Protein AF-A0A971RA52-F1 (afdb_monomer)

Secondary structure (DSSP, 8-state):
--GGGGSSTT--------------------TTS--HHHHHHHHHHHHHHHHHHHHHHHHHHHS--HHHHHHHHHHHHHHHHHHHHHHHTTPPP---SSTT--SSHHHHHHHHHHHHH--SHHHHHHHHHHHHHHHHHHHHHHTTS---HHHHHHHHHHHHHHHHHHHHHHHHHHTTT-----SSS-HHHHHHHHT-

Nearest PDB structures (foldseek):
  3q4n-assembly1_B  TM=9.411E-01  e=3.104E-11  Methanocaldococcus jannaschii DSM 2661
  5ffc-assembly1_A  TM=7.588E-01  e=6.383E-02  Synechocystis sp. PCC 6803
  7u8r-assembly1_o  TM=2.485E-01  e=7.896E+00  Sus scrofa

Foldseek 3Di:
DDPPPPLQPVLPPQPPPPPPDDPDDDDPDDLLDDDPLLLVLLLVQLVLLLLLLLLLVLVCVVPVDVLSVVLNVVSVVLNVLSVVVCVSNVNDRPADPDRLDGPPVSSSVSSVVQSVQPPDPLSSLLSQLQSLLSLLLSLVVSCVVDPNPSSVVSSVVVNVSSLVSNLVSQVVQVVVVHHHDDNRDDPVRSVVSNVD

Mean predicted aligned error: 6.8 Å

Sequence (196 aa):
MNTSDNFVLKMGIIVVLIINSFIGCAQNVNLTTLTTSEKEGILLMREEEKLAHDVYSFFAQKYNIPIFRNITNSEVEHQKLVIQLMDQYGIKDSSYEEESKFHNKELQELYDQLTVQGNTLIDALKIGAYIEELDIHDLKQLMKETDNEVILGTYDPLLWGSQNHLRAFVRNLTNRGVEYQPVFLSAEEFYSILNK

pLDDT: mean 87.83, std 18.9, range [33.0, 98.81]

Solvent-accessible surface area (backbone atoms only — not comparable to full-atom values): 11567 Å² total; per-residue (Å²): 135,78,86,73,79,64,71,67,80,76,61,80,71,75,87,65,80,80,67,80,82,72,90,69,78,93,66,91,69,56,96,83,60,79,54,71,66,57,51,50,46,52,56,46,53,40,53,49,32,45,49,53,24,40,54,24,51,53,44,29,73,76,43,91,50,68,65,34,56,58,49,28,59,50,27,55,52,46,32,49,52,43,50,53,54,28,56,77,68,69,50,82,86,75,72,53,90,52,78,90,50,56,78,54,61,69,59,34,54,47,52,58,49,50,66,66,60,39,75,44,73,67,42,41,38,51,49,49,30,50,52,25,34,47,51,42,48,51,52,57,52,54,57,72,76,52,88,52,64,71,59,48,67,52,47,51,61,44,48,54,47,30,49,51,50,27,43,52,27,47,50,56,34,47,78,68,78,38,86,83,78,79,84,72,47,52,71,68,57,49,53,55,56,65,74,110

Radius of gyration: 17.11 Å; Cα contacts (8 Å, |Δi|>4): 172; chains: 1; bounding box: 51×34×52 Å

Structure (mmCIF, N/CA/C/O backbone):
data_AF-A0A971RA52-F1
#
_entry.id   AF-A0A971RA52-F1
#
loop_
_atom_site.group_PDB
_atom_site.id
_atom_site.type_symbol
_atom_site.label_atom_id
_atom_site.label_alt_id
_atom_site.label_comp_id
_atom_site.label_asym_id
_atom_site.label_entity_id
_atom_site.label_seq_id
_atom_site.pdbx_PDB_ins_code
_atom_site.Cartn_x
_atom_site.Cartn_y
_atom_site.Cartn_z
_atom_site.occupancy
_atom_site.B_iso_or_equiv
_atom_site.auth_seq_id
_atom_site.auth_comp_id
_atom_site.auth_asym_id
_atom_site.auth_atom_id
_atom_site.pdbx_PDB_model_num
ATOM 1 N N . MET A 1 1 ? 32.085 -2.387 -9.699 1.00 33.25 1 MET A N 1
ATOM 2 C CA . MET A 1 1 ? 31.559 -1.496 -8.644 1.00 33.25 1 MET A CA 1
ATOM 3 C C . MET A 1 1 ? 30.082 -1.328 -8.924 1.00 33.25 1 MET A C 1
ATOM 5 O O . MET A 1 1 ? 29.738 -0.750 -9.945 1.00 33.25 1 MET A O 1
ATOM 9 N N . ASN A 1 2 ? 29.254 -2.002 -8.130 1.00 33.00 2 ASN A N 1
ATOM 10 C CA . ASN A 1 2 ? 27.832 -2.196 -8.388 1.00 33.00 2 ASN A CA 1
ATOM 11 C C . ASN A 1 2 ? 27.077 -0.954 -7.898 1.00 33.00 2 ASN A C 1
ATOM 13 O O . ASN A 1 2 ? 27.134 -0.622 -6.721 1.00 33.00 2 ASN A O 1
ATOM 17 N N . THR A 1 3 ? 26.414 -0.229 -8.792 1.00 37.72 3 THR A N 1
ATOM 18 C CA . THR A 1 3 ? 25.650 0.992 -8.473 1.00 37.72 3 THR A CA 1
ATOM 19 C C . THR A 1 3 ? 24.274 0.694 -7.859 1.00 37.72 3 THR A C 1
ATOM 21 O O . THR A 1 3 ? 23.447 1.592 -7.734 1.00 37.72 3 THR A O 1
ATOM 24 N N . SER A 1 4 ? 24.019 -0.558 -7.467 1.00 44.84 4 SER A N 1
ATOM 25 C CA . SER A 1 4 ? 22.754 -1.045 -6.906 1.00 44.84 4 SER A CA 1
ATOM 26 C C . SER A 1 4 ? 22.534 -0.709 -5.429 1.00 44.84 4 SER A C 1
ATOM 28 O O . SER A 1 4 ? 21.404 -0.820 -4.960 1.00 44.84 4 SER A O 1
ATOM 30 N N . ASP A 1 5 ? 23.574 -0.283 -4.708 1.00 45.84 5 ASP A N 1
ATOM 31 C CA . ASP A 1 5 ? 23.558 -0.205 -3.236 1.00 45.84 5 ASP A CA 1
ATOM 32 C C . ASP A 1 5 ? 22.854 1.045 -2.666 1.00 45.84 5 ASP A C 1
ATOM 34 O O . ASP A 1 5 ? 22.775 1.212 -1.456 1.00 45.84 5 ASP A O 1
ATOM 38 N N . ASN A 1 6 ? 22.303 1.927 -3.509 1.00 46.81 6 ASN A N 1
ATOM 39 C CA . ASN A 1 6 ? 21.746 3.221 -3.079 1.00 46.81 6 ASN A CA 1
ATOM 40 C C . ASN A 1 6 ? 20.226 3.371 -3.216 1.00 46.81 6 ASN A C 1
ATOM 42 O O . ASN A 1 6 ? 19.711 4.456 -2.952 1.00 46.81 6 ASN A O 1
ATOM 46 N N . PHE A 1 7 ? 19.505 2.329 -3.634 1.00 49.66 7 PHE A N 1
ATOM 47 C CA . PHE A 1 7 ? 18.052 2.431 -3.793 1.00 49.66 7 PHE A CA 1
ATOM 48 C C . PHE A 1 7 ? 17.328 2.468 -2.433 1.00 49.66 7 PHE A C 1
ATOM 50 O O . PHE A 1 7 ? 16.480 3.318 -2.208 1.00 49.66 7 PHE A O 1
ATOM 57 N N . VAL A 1 8 ? 17.724 1.605 -1.492 1.00 46.47 8 VAL A N 1
ATOM 58 C CA . VAL A 1 8 ? 17.009 1.402 -0.216 1.00 46.47 8 VAL A CA 1
ATOM 59 C C . VAL A 1 8 ? 17.470 2.363 0.892 1.00 46.47 8 VAL A C 1
ATOM 61 O O . VAL A 1 8 ? 16.660 2.863 1.666 1.00 46.47 8 VAL A O 1
ATOM 64 N N . LEU A 1 9 ? 18.765 2.698 0.947 1.00 42.22 9 LEU A N 1
ATOM 65 C CA . LEU A 1 9 ? 19.384 3.459 2.051 1.00 42.22 9 LEU A CA 1
ATOM 66 C C . LEU A 1 9 ? 18.951 4.934 2.166 1.00 42.22 9 LEU A C 1
ATOM 68 O O . LEU A 1 9 ? 19.285 5.587 3.152 1.00 42.22 9 LEU A O 1
ATOM 72 N N . LYS A 1 10 ? 18.217 5.473 1.185 1.00 43.88 10 LYS A N 1
ATOM 73 C CA . LYS A 1 10 ? 17.658 6.836 1.232 1.00 43.88 10 LYS A CA 1
ATOM 74 C C . LYS A 1 10 ? 16.154 6.884 1.522 1.00 43.88 10 LYS A C 1
ATOM 76 O O . LYS A 1 10 ? 15.634 7.980 1.679 1.00 43.88 10 LYS A O 1
ATOM 81 N N . MET A 1 11 ? 15.483 5.733 1.618 1.00 52.56 11 MET A N 1
ATOM 82 C CA . MET A 1 11 ? 14.028 5.618 1.819 1.00 52.56 11 MET A CA 1
ATOM 83 C C . MET A 1 11 ? 13.613 5.632 3.299 1.00 52.56 11 MET A C 1
ATOM 85 O O . MET A 1 11 ? 12.511 5.220 3.635 1.00 52.56 11 MET A O 1
ATOM 89 N N . GLY A 1 12 ? 14.508 6.042 4.203 1.00 40.72 12 GLY A N 1
ATOM 90 C CA . GLY A 1 12 ? 14.292 6.004 5.649 1.00 40.72 12 GLY A CA 1
ATOM 91 C C . GLY A 1 12 ? 13.340 7.087 6.156 1.00 40.72 12 GLY A C 1
ATOM 92 O O . GLY A 1 12 ? 13.738 7.878 7.004 1.00 40.72 12 GLY A O 1
ATOM 93 N N . ILE A 1 13 ? 12.108 7.122 5.654 1.00 47.44 13 ILE A N 1
ATOM 94 C CA . ILE A 1 13 ? 10.965 7.537 6.463 1.00 47.44 13 ILE A CA 1
ATOM 95 C C . ILE A 1 13 ? 10.376 6.224 6.953 1.00 47.44 13 ILE A C 1
ATOM 97 O O . ILE A 1 13 ? 9.663 5.537 6.232 1.00 47.44 13 ILE A O 1
ATOM 101 N N . ILE A 1 14 ? 10.772 5.820 8.157 1.00 47.72 14 ILE A N 1
ATOM 102 C CA . ILE A 1 14 ? 9.957 4.850 8.870 1.00 47.72 14 ILE A CA 1
ATOM 103 C C . ILE A 1 14 ? 8.727 5.656 9.271 1.00 47.72 14 ILE A C 1
ATOM 105 O O . ILE A 1 14 ? 8.877 6.603 10.048 1.00 47.72 14 ILE A O 1
ATOM 109 N N . VAL A 1 15 ? 7.551 5.312 8.747 1.00 50.50 15 VAL A N 1
ATOM 110 C CA . VAL A 1 15 ? 6.273 5.771 9.305 1.00 50.50 15 VAL A CA 1
ATOM 111 C C . VAL A 1 15 ? 6.104 5.029 10.635 1.00 50.50 15 VAL A C 1
ATOM 113 O O . VAL A 1 15 ? 5.253 4.173 10.823 1.00 50.50 15 VAL A O 1
ATOM 116 N N . VAL A 1 16 ? 7.014 5.279 11.585 1.00 44.75 16 VAL A N 1
ATOM 117 C CA . VAL A 1 16 ? 6.763 4.904 12.968 1.00 44.75 16 VAL A CA 1
ATOM 118 C C . VAL A 1 16 ? 5.714 5.897 13.400 1.00 44.75 16 VAL A C 1
ATOM 120 O O . VAL A 1 16 ? 6.026 7.065 13.634 1.00 44.75 16 VAL A O 1
ATOM 123 N N . LEU A 1 17 ? 4.486 5.420 13.559 1.00 43.78 17 LEU A N 1
ATOM 124 C CA . LEU A 1 17 ? 3.587 5.981 14.546 1.00 43.78 17 LEU A CA 1
ATOM 125 C C . LEU A 1 17 ? 4.374 6.050 15.867 1.00 43.78 17 LEU A C 1
ATOM 127 O O . LEU A 1 17 ? 4.442 5.083 16.623 1.00 43.78 17 LEU A O 1
ATOM 131 N N . ILE A 1 18 ? 5.052 7.173 16.146 1.00 43.38 18 ILE A N 1
ATOM 132 C CA . ILE A 1 18 ? 5.579 7.460 17.480 1.00 43.38 18 ILE A CA 1
ATOM 133 C C . ILE A 1 18 ? 4.346 7.800 18.311 1.00 43.38 18 ILE A C 1
ATOM 135 O O . ILE A 1 18 ? 4.056 8.959 18.611 1.00 43.38 18 ILE A O 1
ATOM 139 N N . ILE A 1 19 ? 3.576 6.768 18.646 1.00 49.25 19 ILE A N 1
ATOM 140 C CA . ILE A 1 19 ? 2.504 6.869 19.616 1.00 49.25 19 ILE A CA 1
ATOM 141 C C . ILE A 1 19 ? 3.217 6.904 20.957 1.00 49.25 19 ILE A C 1
ATOM 143 O O . ILE A 1 19 ? 3.820 5.923 21.396 1.00 49.25 19 ILE A O 1
ATOM 147 N N . ASN A 1 20 ? 3.213 8.069 21.603 1.00 38.53 20 ASN A N 1
ATOM 148 C CA . ASN A 1 20 ? 3.634 8.169 22.992 1.00 38.53 20 ASN A CA 1
ATOM 149 C C . ASN A 1 20 ? 2.788 7.183 23.799 1.00 38.53 20 ASN A C 1
ATOM 151 O O . ASN A 1 20 ? 1.600 7.415 24.023 1.00 38.53 20 ASN A O 1
ATOM 155 N N . SER A 1 21 ? 3.409 6.088 24.230 1.00 37.91 21 SER A N 1
ATOM 156 C CA . SER A 1 21 ? 2.794 5.055 25.046 1.00 37.91 21 SER A CA 1
ATOM 157 C C . SER A 1 21 ? 2.400 5.642 26.401 1.00 37.91 21 SER A C 1
ATOM 159 O O . SER A 1 21 ? 3.163 5.606 27.368 1.00 37.91 21 SER A O 1
ATOM 161 N N . PHE A 1 22 ? 1.197 6.207 26.479 1.00 44.09 22 PHE A N 1
ATOM 162 C CA . PHE A 1 22 ? 0.518 6.408 27.745 1.00 44.09 22 PHE A CA 1
ATOM 163 C C . PHE A 1 22 ? 0.006 5.046 28.195 1.00 44.09 22 PHE A C 1
ATOM 165 O O . PHE A 1 22 ? -0.969 4.520 27.666 1.00 44.09 22 PHE A O 1
ATOM 172 N N . ILE A 1 23 ? 0.688 4.473 29.187 1.00 52.50 23 ILE A N 1
ATOM 173 C CA . ILE A 1 23 ? 0.190 3.335 29.959 1.00 52.50 23 ILE A CA 1
ATOM 174 C C . ILE A 1 23 ? -1.074 3.818 30.684 1.00 52.50 23 ILE A C 1
ATOM 176 O O . ILE A 1 23 ? -1.010 4.395 31.769 1.00 52.50 23 ILE A O 1
ATOM 180 N N . GLY A 1 24 ? -2.224 3.647 30.037 1.00 42.19 24 GLY A N 1
ATOM 181 C CA . GLY A 1 24 ? -3.548 3.882 30.592 1.00 42.19 24 GLY A CA 1
ATOM 182 C C . GLY A 1 24 ? -4.194 2.541 30.900 1.00 42.19 24 GLY A C 1
ATOM 183 O O . GLY A 1 24 ? -4.418 1.742 29.999 1.00 42.19 24 GLY A O 1
ATOM 184 N N . CYS A 1 25 ? -4.437 2.284 32.184 1.00 49.81 25 CYS A N 1
ATOM 185 C CA . CYS A 1 25 ? -5.006 1.051 32.720 1.00 49.81 25 CYS A CA 1
ATOM 186 C C . CYS A 1 25 ? -6.202 0.531 31.909 1.00 49.81 25 CYS A C 1
ATOM 188 O O . CYS A 1 25 ? -7.084 1.310 31.554 1.00 49.81 25 CYS A O 1
ATOM 190 N N . ALA A 1 26 ? -6.252 -0.793 31.723 1.00 51.59 26 ALA A N 1
ATOM 191 C CA . ALA A 1 26 ? -7.380 -1.526 31.162 1.00 51.59 26 ALA A CA 1
ATOM 192 C C . ALA A 1 26 ? -8.717 -1.001 31.715 1.00 51.59 26 ALA A C 1
ATOM 194 O O . ALA A 1 26 ? -9.044 -1.194 32.889 1.00 51.59 26 ALA A O 1
ATOM 195 N N . GLN A 1 27 ? -9.476 -0.316 30.864 1.00 46.34 27 GLN A N 1
ATOM 196 C CA . GLN A 1 27 ? -10.877 -0.009 31.106 1.00 46.34 27 GLN A CA 1
ATOM 197 C C . GLN A 1 27 ? -11.707 -0.966 30.262 1.00 46.34 27 GLN A C 1
ATOM 199 O O . GLN A 1 27 ? -11.351 -1.245 29.124 1.00 46.34 27 GLN A O 1
ATOM 204 N N . ASN A 1 28 ? -12.798 -1.481 30.830 1.00 45.91 28 ASN A N 1
ATOM 205 C CA . ASN A 1 28 ? -13.795 -2.252 30.093 1.00 45.91 28 ASN A CA 1
ATOM 206 C C . ASN A 1 28 ? -14.295 -1.411 28.911 1.00 45.91 28 ASN A C 1
ATOM 208 O O . ASN A 1 28 ? -15.100 -0.496 29.096 1.00 45.91 28 ASN A O 1
ATOM 212 N N . VAL A 1 29 ? -13.774 -1.697 27.718 1.00 48.22 29 VAL A N 1
ATOM 213 C CA . VAL A 1 29 ? -14.116 -0.985 26.492 1.00 48.22 29 VAL A CA 1
ATOM 214 C C . VAL A 1 29 ? -15.498 -1.460 26.068 1.00 48.22 29 VAL A C 1
ATOM 216 O O . VAL A 1 29 ? -15.724 -2.636 25.790 1.00 48.22 29 VAL A O 1
ATOM 219 N N . ASN A 1 30 ? -16.455 -0.538 26.051 1.00 47.06 30 ASN A N 1
ATOM 220 C CA . ASN A 1 30 ? -17.660 -0.728 25.259 1.00 47.06 30 ASN A CA 1
ATOM 221 C C . ASN A 1 30 ? -17.194 -0.904 23.808 1.00 47.06 30 ASN A C 1
ATOM 223 O O . ASN A 1 30 ? -16.579 0.021 23.284 1.00 47.06 30 ASN A O 1
ATOM 227 N N . LEU A 1 31 ? -17.510 -2.032 23.156 1.00 54.22 31 LEU A N 1
ATOM 228 C CA . LEU A 1 31 ? -17.164 -2.347 21.750 1.00 54.22 31 LEU A CA 1
ATOM 229 C C . LEU A 1 31 ? -17.563 -1.252 20.729 1.00 54.22 31 LEU A C 1
ATOM 231 O O . LEU A 1 31 ? -17.246 -1.339 19.546 1.00 54.22 31 LEU A O 1
ATOM 235 N N . THR A 1 32 ? -18.286 -0.226 21.175 1.00 61.44 32 THR A N 1
ATOM 236 C CA . THR A 1 32 ? -18.750 0.921 20.398 1.00 61.44 32 THR A CA 1
ATOM 237 C C . THR A 1 32 ? -17.805 2.127 20.404 1.00 61.44 32 THR A C 1
ATOM 239 O O . THR A 1 32 ? -18.062 3.060 19.650 1.00 61.44 32 THR A O 1
ATOM 242 N N . THR A 1 33 ? -16.765 2.174 21.246 1.00 83.81 33 THR A N 1
ATOM 243 C CA . THR A 1 33 ? -15.893 3.358 21.357 1.00 83.81 33 THR A CA 1
ATOM 244 C C . THR A 1 33 ? -14.439 2.992 21.097 1.00 83.81 33 THR A C 1
ATOM 246 O O . THR A 1 33 ? -13.849 2.248 21.873 1.00 83.81 33 THR A O 1
ATOM 249 N N . LEU A 1 34 ? -13.867 3.559 20.033 1.00 91.62 34 LEU A N 1
ATOM 250 C CA . LEU A 1 34 ? -12.460 3.378 19.679 1.00 91.62 34 LEU A CA 1
ATOM 251 C C . LEU A 1 34 ? -11.521 4.035 20.691 1.00 91.62 34 LEU A C 1
ATOM 253 O O . LEU A 1 34 ? -11.799 5.129 21.198 1.00 91.62 34 LEU A O 1
ATOM 257 N N . THR A 1 35 ? -10.372 3.407 20.918 1.00 92.69 35 THR A N 1
ATOM 258 C CA . THR A 1 35 ? -9.224 4.072 21.535 1.00 92.69 35 THR A CA 1
ATOM 259 C C . THR A 1 35 ? -8.638 5.118 20.578 1.00 92.69 35 THR A C 1
ATOM 261 O O . THR A 1 35 ? -8.923 5.144 19.376 1.00 92.69 35 THR A O 1
ATOM 264 N N . THR A 1 36 ? -7.795 6.011 21.103 1.00 91.50 36 THR A N 1
ATOM 265 C CA . THR A 1 36 ? -7.073 6.977 20.263 1.00 91.50 36 THR A CA 1
ATOM 266 C C . THR A 1 36 ? -6.170 6.271 19.249 1.00 91.50 36 THR A C 1
ATOM 268 O O . THR A 1 36 ? -6.200 6.645 18.081 1.00 91.50 36 THR A O 1
ATOM 271 N N . SER A 1 37 ? -5.438 5.230 19.667 1.00 90.06 37 SER A N 1
ATOM 272 C CA . SER A 1 37 ? -4.529 4.486 18.784 1.00 90.06 37 SER A CA 1
ATOM 273 C C . SER A 1 37 ? -5.279 3.742 17.681 1.00 90.06 37 SER A C 1
ATOM 275 O O . SER A 1 37 ? -4.867 3.792 16.529 1.00 90.06 37 SER A O 1
ATOM 277 N N . GLU A 1 38 ? -6.428 3.133 17.987 1.00 95.44 38 GLU A N 1
ATOM 278 C CA . GLU A 1 38 ? -7.271 2.489 16.973 1.00 95.44 38 GLU A CA 1
ATOM 279 C C . GLU A 1 38 ? -7.748 3.493 15.923 1.00 95.44 38 GLU A C 1
ATOM 281 O O . GLU A 1 38 ? -7.662 3.238 14.724 1.00 95.44 38 GLU A O 1
ATOM 286 N N . LYS A 1 39 ? -8.222 4.666 16.360 1.00 95.69 39 LYS A N 1
ATOM 287 C CA . LYS A 1 39 ? -8.676 5.712 15.441 1.00 95.69 39 LYS A CA 1
ATOM 288 C C . LYS A 1 39 ? -7.538 6.250 14.569 1.00 95.69 39 LYS A C 1
ATOM 290 O O . LYS A 1 39 ? -7.754 6.488 13.384 1.00 95.69 39 LYS A O 1
ATOM 295 N N . GLU A 1 40 ? -6.362 6.475 15.150 1.00 93.44 40 GLU A N 1
ATOM 296 C CA . GLU A 1 40 ? -5.173 6.929 14.420 1.00 93.44 40 GLU A CA 1
ATOM 297 C C . GLU A 1 40 ? -4.704 5.880 13.408 1.00 93.44 40 GLU A C 1
ATOM 299 O O . GLU A 1 40 ? -4.450 6.233 12.259 1.00 93.44 40 GLU A O 1
ATOM 304 N N . GLY A 1 41 ? -4.697 4.599 13.786 1.00 95.31 41 GLY A N 1
ATOM 305 C CA . GLY A 1 41 ? -4.380 3.491 12.886 1.00 95.31 41 GLY A CA 1
ATOM 306 C C . GLY A 1 41 ? -5.340 3.387 11.702 1.00 95.31 41 GLY A C 1
ATOM 307 O O . GLY A 1 41 ? -4.896 3.261 10.567 1.00 95.31 41 GLY A O 1
ATOM 308 N N . ILE A 1 42 ? -6.651 3.523 11.931 1.00 97.88 42 ILE A N 1
ATOM 309 C CA . ILE A 1 42 ? -7.647 3.500 10.844 1.00 97.88 42 ILE A CA 1
ATOM 310 C C . ILE A 1 42 ? -7.418 4.659 9.862 1.00 97.88 42 ILE A C 1
ATOM 312 O O . ILE A 1 42 ? -7.491 4.474 8.648 1.00 97.88 42 ILE A O 1
ATOM 316 N N . LEU A 1 43 ? -7.137 5.861 10.377 1.00 96.62 43 LEU A N 1
ATOM 317 C CA . LEU A 1 43 ? -6.844 7.030 9.544 1.00 96.62 43 LEU A CA 1
ATOM 318 C C . LEU A 1 43 ? -5.535 6.868 8.762 1.00 96.62 43 LEU A C 1
ATOM 320 O O . LEU A 1 43 ? -5.474 7.298 7.611 1.00 96.62 43 LEU A O 1
ATOM 324 N N . LEU A 1 44 ? -4.519 6.244 9.367 1.00 95.88 44 LEU A N 1
ATOM 325 C CA . LEU A 1 44 ? -3.273 5.910 8.684 1.00 95.88 44 LEU A CA 1
ATOM 326 C C . LEU A 1 44 ? -3.540 4.948 7.525 1.00 95.88 44 LEU A C 1
ATOM 328 O O . LEU A 1 44 ? -3.249 5.309 6.388 1.00 95.88 44 LEU A O 1
ATOM 332 N N . MET A 1 45 ? -4.185 3.804 7.785 1.00 97.69 45 MET A N 1
ATOM 333 C CA . MET A 1 45 ? -4.465 2.814 6.739 1.00 97.69 45 MET A CA 1
ATOM 334 C C . MET A 1 45 ? -5.287 3.408 5.597 1.00 97.69 45 MET A C 1
ATOM 336 O O . MET A 1 45 ? -5.055 3.105 4.432 1.00 97.69 45 MET A O 1
ATOM 340 N N . ARG A 1 46 ? -6.218 4.325 5.893 1.00 98.25 46 ARG A N 1
ATOM 341 C CA . ARG A 1 46 ? -6.982 5.013 4.847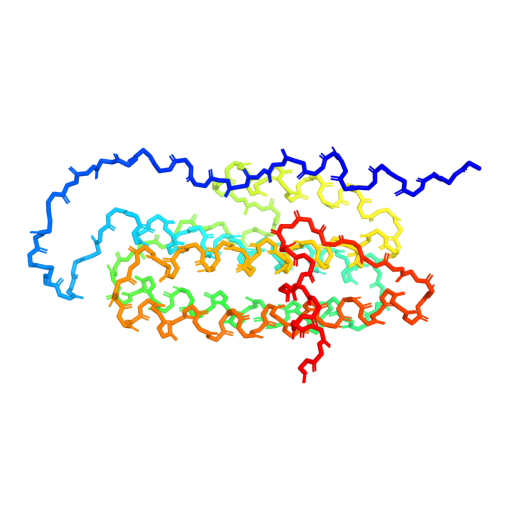 1.00 98.25 46 ARG A CA 1
ATOM 342 C C . ARG A 1 46 ? -6.070 5.753 3.866 1.00 98.25 46 ARG A C 1
ATOM 344 O O . ARG A 1 46 ? -6.317 5.685 2.660 1.00 98.25 46 ARG A O 1
ATOM 351 N N . GLU A 1 47 ? -5.081 6.496 4.357 1.00 97.56 47 GLU A N 1
ATOM 352 C CA . GLU A 1 47 ? -4.172 7.264 3.500 1.00 97.56 47 GLU A CA 1
ATOM 353 C C . GLU A 1 47 ? -3.017 6.426 2.935 1.00 97.56 47 GLU A C 1
ATOM 355 O O . GLU A 1 47 ? -2.524 6.751 1.856 1.00 97.56 47 GLU A O 1
ATOM 360 N N . GLU A 1 48 ? -2.622 5.338 3.594 1.00 97.50 48 GLU A N 1
ATOM 361 C CA . GLU A 1 48 ? -1.587 4.416 3.113 1.00 97.50 48 GLU A CA 1
ATOM 362 C C . GLU A 1 48 ? -2.061 3.596 1.903 1.00 97.50 48 GLU A C 1
ATOM 364 O O . GLU A 1 48 ? -1.396 3.567 0.868 1.00 97.50 48 GLU A O 1
ATOM 369 N N . GLU A 1 49 ? -3.293 3.086 1.938 1.00 98.38 49 GLU A N 1
ATOM 370 C CA . GLU A 1 49 ? -3.915 2.415 0.786 1.00 98.38 49 GLU A CA 1
ATOM 371 C C . GLU A 1 49 ? -4.118 3.385 -0.396 1.00 98.38 49 GLU A C 1
ATOM 373 O O . GLU A 1 49 ? -4.011 3.030 -1.575 1.00 98.38 49 GLU A O 1
ATOM 378 N N . LYS A 1 50 ? -4.365 4.669 -0.098 1.00 98.44 50 LYS A N 1
ATOM 379 C CA . LYS A 1 50 ? -4.378 5.726 -1.120 1.00 98.44 50 LYS A CA 1
ATOM 380 C C . LYS A 1 50 ? -2.979 5.987 -1.680 1.00 98.44 50 LYS A C 1
ATOM 382 O O . LYS A 1 50 ? -2.844 6.219 -2.880 1.00 98.44 50 LYS A O 1
ATOM 387 N N . LEU A 1 51 ? -1.938 5.960 -0.847 1.00 98.31 51 LEU A N 1
ATOM 388 C CA . LEU A 1 51 ? -0.554 6.117 -1.289 1.00 98.31 51 LEU A CA 1
ATOM 389 C C . LEU A 1 51 ? -0.188 5.012 -2.282 1.00 98.31 51 LEU A C 1
ATOM 391 O O . LEU A 1 51 ? 0.313 5.323 -3.366 1.00 98.31 51 LEU A O 1
ATOM 395 N N . ALA A 1 52 ? -0.485 3.754 -1.945 1.00 98.19 52 ALA A N 1
ATOM 396 C CA . ALA A 1 52 ? -0.286 2.614 -2.833 1.00 98.19 52 ALA A CA 1
ATOM 397 C C . ALA A 1 52 ? -1.017 2.827 -4.169 1.00 98.19 52 ALA A C 1
ATOM 399 O O . ALA A 1 52 ? -0.390 2.841 -5.235 1.00 98.19 52 ALA A O 1
ATOM 400 N N . HIS A 1 53 ? -2.320 3.126 -4.112 1.00 98.56 53 HIS A N 1
ATOM 401 C CA . HIS A 1 53 ? -3.136 3.429 -5.287 1.00 98.56 53 HIS A CA 1
ATOM 402 C C . HIS A 1 53 ? -2.523 4.518 -6.183 1.00 98.56 53 HIS A C 1
ATOM 404 O O . HIS A 1 53 ? -2.377 4.318 -7.395 1.00 98.56 53 HIS A O 1
ATOM 410 N N . ASP A 1 54 ? -2.167 5.667 -5.609 1.00 98.56 54 ASP A N 1
ATOM 411 C CA . ASP A 1 54 ? -1.712 6.836 -6.359 1.00 98.56 54 ASP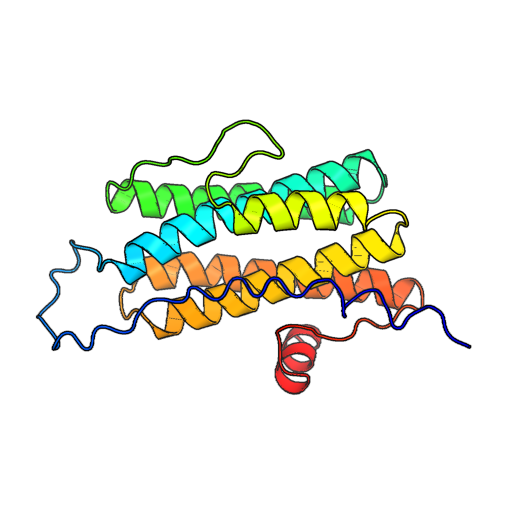 A CA 1
ATOM 412 C C . ASP A 1 54 ? -0.322 6.599 -6.967 1.00 98.56 54 ASP A C 1
ATOM 414 O O . ASP A 1 54 ? -0.084 6.937 -8.131 1.00 98.56 54 ASP A O 1
ATOM 418 N N . VAL A 1 55 ? 0.594 5.955 -6.232 1.00 98.31 55 VAL A N 1
ATOM 419 C CA . VAL A 1 55 ? 1.922 5.595 -6.755 1.00 98.31 55 VAL A CA 1
ATOM 420 C C . VAL A 1 55 ? 1.799 4.588 -7.902 1.00 98.31 55 VAL A C 1
ATOM 422 O O . VAL A 1 55 ? 2.468 4.725 -8.933 1.00 98.31 55 VAL A O 1
ATOM 425 N N . TYR A 1 56 ? 0.925 3.588 -7.778 1.00 98.19 56 TYR A N 1
ATOM 426 C CA . TYR A 1 56 ? 0.712 2.606 -8.842 1.00 98.19 56 TYR A CA 1
ATOM 427 C C . TYR A 1 56 ? 0.017 3.217 -10.051 1.00 98.19 56 TYR A C 1
ATOM 429 O O . TYR A 1 56 ? 0.401 2.910 -11.180 1.00 98.19 56 TYR A O 1
ATOM 437 N N . SER A 1 57 ? -0.916 4.144 -9.847 1.00 97.75 57 SER A N 1
ATOM 438 C CA . SER A 1 57 ? -1.543 4.913 -10.926 1.00 97.75 57 SER A CA 1
ATOM 439 C C . SER A 1 57 ? -0.512 5.743 -11.689 1.00 97.75 57 SER A C 1
ATOM 441 O O . SER A 1 57 ? -0.454 5.684 -12.923 1.00 97.75 57 SER A O 1
ATOM 443 N N . PHE A 1 58 ? 0.383 6.429 -10.973 1.00 97.44 58 PHE A N 1
ATOM 444 C CA . PHE A 1 58 ? 1.497 7.164 -11.566 1.00 97.44 58 PHE A CA 1
ATOM 445 C C . PHE A 1 58 ? 2.401 6.247 -12.410 1.00 97.44 58 PHE A C 1
ATOM 447 O O . PHE A 1 58 ? 2.715 6.548 -13.569 1.00 97.44 58 PHE A O 1
ATOM 454 N N . PHE A 1 59 ? 2.784 5.081 -11.881 1.00 98.06 59 PHE A N 1
ATOM 455 C CA . PHE A 1 59 ? 3.618 4.136 -12.625 1.00 98.06 59 PHE A CA 1
ATOM 456 C C . PHE A 1 59 ? 2.888 3.392 -13.736 1.00 98.06 59 PHE A C 1
ATOM 458 O O . PHE A 1 59 ? 3.535 3.047 -14.719 1.00 98.06 59 PHE A O 1
ATOM 465 N N . ALA A 1 60 ? 1.576 3.194 -13.658 1.00 96.88 60 ALA A N 1
ATOM 466 C CA . ALA A 1 60 ? 0.788 2.633 -14.750 1.00 96.88 60 ALA A CA 1
ATOM 467 C C . ALA A 1 60 ? 0.761 3.569 -15.969 1.00 96.88 60 ALA A C 1
ATOM 469 O O . ALA A 1 60 ? 0.822 3.098 -17.108 1.00 96.88 60 ALA A O 1
ATOM 470 N N . GLN A 1 61 ? 0.713 4.886 -15.737 1.00 95.75 61 GLN A N 1
ATOM 471 C CA . GLN A 1 61 ? 0.811 5.893 -16.797 1.00 95.75 61 GLN A CA 1
ATOM 472 C C . GLN A 1 61 ? 2.222 5.936 -17.404 1.00 95.75 61 GLN A C 1
ATOM 474 O O . GLN A 1 61 ? 2.376 6.029 -18.623 1.00 95.75 61 GLN A O 1
ATOM 479 N N . LYS A 1 62 ? 3.261 5.835 -16.564 1.00 96.69 62 LYS A N 1
ATOM 480 C CA . LYS A 1 62 ? 4.671 5.909 -16.988 1.00 96.69 62 LYS A CA 1
ATOM 481 C C . LYS A 1 62 ? 5.176 4.623 -17.648 1.00 96.69 62 LYS A C 1
ATOM 483 O O . LYS A 1 62 ? 5.924 4.667 -18.624 1.00 96.69 62 LYS A O 1
ATOM 488 N N . TYR A 1 63 ? 4.775 3.475 -17.114 1.00 94.56 63 TYR A N 1
ATOM 489 C CA . TYR A 1 63 ? 5.203 2.144 -17.517 1.00 94.56 63 TYR A CA 1
ATOM 490 C C . TYR A 1 63 ? 3.972 1.311 -17.870 1.00 94.56 63 TYR A C 1
ATOM 492 O O . TYR A 1 63 ? 3.255 0.820 -17.003 1.00 94.56 63 TYR A O 1
ATOM 500 N N . ASN A 1 64 ? 3.743 1.107 -19.168 1.00 89.50 64 ASN A N 1
ATOM 501 C CA . ASN A 1 64 ? 2.606 0.339 -19.677 1.00 89.50 64 ASN A CA 1
ATOM 502 C C . ASN A 1 64 ? 2.786 -1.180 -19.463 1.00 89.50 64 ASN A C 1
ATOM 504 O O . ASN A 1 64 ? 2.926 -1.945 -20.420 1.00 89.50 64 ASN A O 1
ATOM 508 N N . ILE A 1 65 ? 2.815 -1.623 -18.202 1.00 93.00 65 ILE A N 1
ATOM 509 C CA . ILE A 1 65 ? 2.851 -3.035 -17.811 1.00 93.00 65 ILE A CA 1
ATOM 510 C C . ILE A 1 65 ? 1.646 -3.389 -16.923 1.00 93.00 65 ILE A C 1
ATOM 512 O O . ILE A 1 65 ? 1.219 -2.565 -16.117 1.00 93.00 65 ILE A O 1
ATOM 516 N N . PRO A 1 66 ? 1.082 -4.608 -17.034 1.00 94.19 66 PRO A N 1
ATOM 517 C CA . PRO A 1 66 ? -0.196 -4.923 -16.389 1.00 94.19 66 PRO A CA 1
ATOM 518 C C . PRO A 1 66 ? -0.205 -4.868 -14.858 1.00 94.19 66 PRO A C 1
ATOM 520 O O . PRO A 1 66 ? -1.257 -4.603 -14.292 1.00 94.19 66 PRO A O 1
ATOM 523 N N . ILE A 1 67 ? 0.930 -5.122 -14.193 1.00 96.88 67 ILE A N 1
ATOM 524 C CA . ILE A 1 67 ? 0.984 -5.234 -12.725 1.00 96.88 67 ILE A CA 1
ATOM 525 C C . ILE A 1 67 ? 0.478 -3.973 -12.022 1.00 96.88 67 ILE A C 1
ATOM 527 O O . ILE A 1 67 ? -0.396 -4.099 -11.175 1.00 96.88 67 ILE A O 1
ATOM 531 N N . PHE A 1 68 ? 0.941 -2.784 -12.423 1.00 97.62 68 PHE A N 1
ATOM 532 C CA . PHE A 1 68 ? 0.532 -1.536 -11.778 1.00 97.62 68 PHE A CA 1
ATOM 533 C C . PHE A 1 68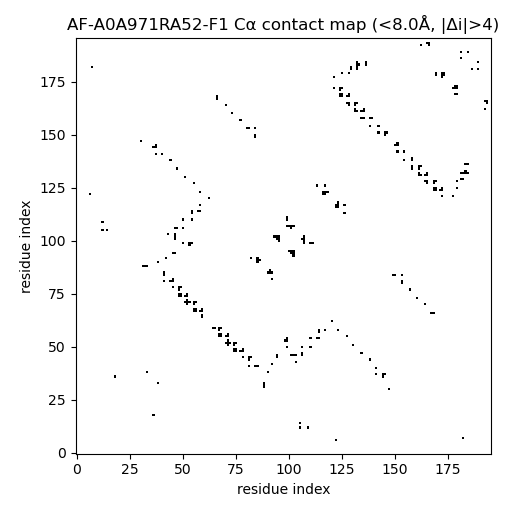 ? -0.979 -1.326 -11.899 1.00 97.62 68 PHE A C 1
ATOM 535 O O . PHE A 1 68 ? -1.645 -1.170 -10.890 1.00 97.62 68 PHE A O 1
ATOM 542 N N . ARG A 1 69 ? -1.554 -1.470 -13.102 1.00 93.94 69 ARG A N 1
ATOM 543 C CA . ARG A 1 69 ? -3.011 -1.331 -13.294 1.00 93.94 69 ARG A CA 1
ATOM 544 C C . ARG A 1 69 ? -3.829 -2.359 -12.515 1.00 93.94 69 ARG A C 1
ATOM 546 O O . ARG A 1 69 ? -4.921 -2.048 -12.058 1.00 93.94 69 ARG A O 1
ATOM 553 N N . ASN A 1 70 ? -3.352 -3.600 -12.447 1.00 93.19 70 ASN A N 1
ATOM 554 C CA . ASN A 1 70 ? -4.085 -4.666 -11.773 1.00 93.19 70 ASN A CA 1
ATOM 555 C C . ASN A 1 70 ? -4.118 -4.435 -10.260 1.00 93.19 70 ASN A C 1
ATOM 557 O O . ASN A 1 70 ? -5.169 -4.629 -9.660 1.00 93.19 70 ASN A O 1
ATOM 561 N N . ILE A 1 71 ? -2.991 -4.013 -9.681 1.00 95.56 71 ILE A N 1
ATOM 562 C CA . ILE A 1 71 ? -2.863 -3.773 -8.242 1.00 95.56 71 ILE A CA 1
ATOM 563 C C . ILE A 1 71 ? -3.575 -2.477 -7.840 1.00 95.56 71 ILE A C 1
ATOM 565 O O . ILE A 1 71 ? -4.336 -2.510 -6.885 1.00 95.56 71 ILE A O 1
ATOM 569 N N . THR A 1 72 ? -3.497 -1.399 -8.636 1.00 94.00 72 THR A N 1
ATOM 570 C CA . THR A 1 72 ? -4.292 -0.171 -8.413 1.00 94.00 72 THR A CA 1
ATOM 571 C C . THR A 1 72 ? -5.777 -0.468 -8.166 1.00 94.00 72 THR A C 1
ATOM 573 O O . THR A 1 72 ? -6.383 0.131 -7.286 1.00 94.00 72 THR A O 1
ATOM 576 N N . ASN A 1 73 ? -6.375 -1.412 -8.903 1.00 92.81 73 ASN A N 1
ATOM 577 C CA . ASN A 1 73 ? -7.777 -1.787 -8.689 1.00 92.81 73 ASN A CA 1
ATOM 578 C C . ASN A 1 73 ? -8.013 -2.499 -7.347 1.00 92.81 73 ASN A C 1
ATOM 580 O O . ASN A 1 73 ? -9.095 -2.359 -6.787 1.00 92.81 73 ASN A O 1
ATOM 584 N N . SER A 1 74 ? -7.037 -3.266 -6.854 1.00 96.12 74 SER A N 1
ATOM 585 C CA . SER A 1 74 ? -7.111 -3.885 -5.526 1.00 96.12 74 SER A CA 1
ATOM 586 C C . SER A 1 74 ? -7.052 -2.823 -4.431 1.00 96.12 74 SER A C 1
ATOM 588 O O . SER A 1 74 ? -7.871 -2.864 -3.518 1.00 96.12 74 SER A O 1
ATOM 590 N N . GLU A 1 75 ? -6.199 -1.806 -4.593 1.00 97.94 75 GLU A N 1
ATOM 591 C CA . GLU A 1 75 ? -6.086 -0.723 -3.605 1.00 97.94 75 GLU A CA 1
ATOM 592 C C . GLU A 1 75 ? -7.353 0.126 -3.504 1.00 97.94 75 GLU A C 1
ATOM 594 O O . GLU A 1 75 ? -7.671 0.663 -2.447 1.00 97.94 75 GLU A O 1
ATOM 599 N N . VAL A 1 76 ? -8.153 0.216 -4.570 1.00 97.56 76 VAL A N 1
ATOM 600 C CA . VAL A 1 76 ? -9.494 0.817 -4.476 1.00 97.56 76 VAL A CA 1
ATOM 601 C C . VAL A 1 76 ? -10.405 -0.002 -3.556 1.00 97.56 76 VAL A C 1
ATOM 603 O O . VAL A 1 76 ? -11.198 0.570 -2.807 1.00 97.56 76 VAL A O 1
ATOM 606 N N . GLU A 1 77 ? -10.325 -1.332 -3.601 1.00 98.00 77 GLU A N 1
ATOM 607 C CA . GLU A 1 77 ? -11.117 -2.194 -2.719 1.00 98.00 77 GLU A CA 1
ATOM 608 C C . GLU A 1 77 ? -10.614 -2.145 -1.273 1.00 98.00 77 GLU A C 1
ATOM 610 O O . GLU A 1 77 ? -11.438 -2.083 -0.360 1.00 98.00 77 GLU A O 1
ATOM 615 N N . HIS A 1 78 ? -9.301 -2.073 -1.046 1.00 98.31 78 HIS A N 1
ATOM 616 C CA . HIS A 1 78 ? -8.746 -1.866 0.293 1.00 98.31 78 HIS A CA 1
ATOM 617 C C . HIS A 1 78 ? -9.215 -0.539 0.904 1.00 98.31 78 HIS A C 1
ATOM 619 O O . HIS A 1 78 ? -9.757 -0.522 2.011 1.00 98.31 78 HIS A O 1
ATOM 625 N N . GLN A 1 79 ? -9.142 0.566 0.152 1.00 98.50 79 GLN A N 1
ATOM 626 C CA . GLN A 1 79 ? -9.664 1.859 0.604 1.00 98.50 79 GLN A CA 1
ATOM 627 C C . GLN A 1 79 ? -11.151 1.781 0.972 1.00 98.50 79 GLN A C 1
ATOM 629 O O . GLN A 1 79 ? -11.560 2.330 1.994 1.00 98.50 79 GLN A O 1
ATOM 634 N N . LYS A 1 80 ? -11.973 1.071 0.185 1.00 98.44 80 LYS A N 1
ATOM 635 C CA . LYS A 1 80 ? -13.399 0.880 0.502 1.00 98.44 80 LYS A CA 1
ATOM 636 C C . LYS A 1 80 ? -13.607 0.137 1.817 1.00 98.44 80 LYS A C 1
ATOM 638 O O . LYS A 1 80 ? -14.507 0.514 2.563 1.00 98.44 80 LYS A O 1
ATOM 643 N N . LEU A 1 81 ? -12.807 -0.890 2.101 1.00 98.44 81 LEU A N 1
ATOM 644 C CA . LEU A 1 81 ? -12.879 -1.623 3.367 1.00 98.44 81 LEU A CA 1
ATOM 645 C C . LEU A 1 81 ? -12.580 -0.700 4.555 1.00 98.44 81 LEU A C 1
ATOM 647 O O . LEU A 1 81 ? -13.341 -0.682 5.522 1.00 98.44 81 LEU A O 1
ATOM 651 N N . VAL A 1 82 ? -11.543 0.136 4.451 1.00 98.44 82 VAL A N 1
ATOM 652 C CA . VAL A 1 82 ? -11.208 1.096 5.513 1.00 98.44 82 VAL A CA 1
ATOM 653 C C . VAL A 1 82 ? -12.286 2.174 5.658 1.00 98.44 82 VAL A C 1
ATOM 655 O O . VAL A 1 82 ? -12.683 2.485 6.777 1.00 98.44 82 VAL A O 1
ATOM 658 N N . ILE A 1 83 ? -12.837 2.701 4.559 1.00 98.38 83 ILE A N 1
ATOM 659 C CA . ILE A 1 83 ? -13.939 3.681 4.604 1.00 98.38 83 ILE A CA 1
ATOM 660 C C . ILE A 1 83 ? -15.182 3.082 5.279 1.00 98.38 83 ILE A C 1
ATOM 662 O O . ILE A 1 83 ? -15.800 3.735 6.115 1.00 98.38 83 ILE A O 1
ATOM 666 N N . GLN A 1 84 ? -15.532 1.828 4.980 1.00 98.19 84 GLN A N 1
ATOM 667 C CA . GLN A 1 84 ? -16.654 1.146 5.638 1.00 98.19 84 GLN A CA 1
ATOM 668 C C . GLN A 1 84 ? -16.432 1.005 7.149 1.00 98.19 84 GLN A C 1
ATOM 670 O O . GLN A 1 84 ? -17.359 1.225 7.934 1.00 98.19 84 GLN A O 1
ATOM 675 N N . LEU A 1 85 ? -15.203 0.689 7.566 1.00 97.38 85 LEU A N 1
ATOM 676 C CA . LEU A 1 85 ? -14.819 0.665 8.976 1.00 97.38 85 LEU A CA 1
ATOM 677 C C . LEU A 1 85 ? -14.927 2.060 9.616 1.00 97.38 85 LEU A C 1
ATOM 679 O O . LEU A 1 85 ? -15.451 2.198 10.724 1.00 97.38 85 LEU A O 1
ATOM 683 N N . MET A 1 86 ? -14.483 3.105 8.916 1.00 97.62 86 MET A N 1
ATOM 684 C CA . MET A 1 86 ? -14.605 4.495 9.362 1.00 97.62 86 MET A CA 1
ATOM 685 C C . MET A 1 86 ? -16.068 4.899 9.559 1.00 97.62 86 MET A C 1
ATOM 687 O O . MET A 1 86 ? -16.408 5.439 10.614 1.00 97.62 86 MET A O 1
ATOM 691 N N . ASP A 1 87 ? -16.938 4.579 8.600 1.00 96.62 87 ASP A N 1
ATOM 692 C CA . ASP A 1 87 ? -18.376 4.846 8.668 1.00 96.62 87 ASP A CA 1
ATOM 693 C C . ASP A 1 87 ? -19.021 4.147 9.872 1.00 96.62 87 ASP A C 1
ATOM 695 O O . ASP A 1 87 ? -19.804 4.761 10.603 1.00 96.62 87 ASP A O 1
ATOM 699 N N . GLN A 1 88 ? -18.650 2.887 10.134 1.00 94.88 88 GLN A N 1
ATOM 700 C CA . GLN A 1 88 ? -19.160 2.112 11.269 1.00 94.88 88 GLN A CA 1
ATOM 701 C C . GLN A 1 88 ? -18.848 2.766 12.624 1.00 94.88 88 GLN A C 1
ATOM 703 O O . GLN A 1 88 ? -19.670 2.702 13.542 1.00 94.88 88 GLN A O 1
ATOM 708 N N . TYR A 1 89 ? -17.693 3.422 12.747 1.00 95.06 89 TYR A N 1
ATOM 709 C CA . TYR A 1 89 ? -17.278 4.126 13.963 1.00 95.06 89 TYR A CA 1
ATOM 710 C C . TYR A 1 89 ? -17.530 5.642 13.926 1.00 95.06 89 TYR A C 1
ATOM 712 O O . TYR A 1 89 ? -17.150 6.355 14.858 1.00 95.06 89 TYR A O 1
ATOM 720 N N . GLY A 1 90 ? -18.182 6.160 12.878 1.00 95.00 90 GLY A N 1
ATOM 721 C CA . GLY A 1 90 ? -18.462 7.590 12.722 1.00 95.00 90 GLY A CA 1
ATOM 722 C C . GLY A 1 90 ? -17.202 8.453 12.583 1.00 95.00 90 GLY A C 1
ATOM 723 O O . GLY A 1 90 ? -17.195 9.620 12.991 1.00 95.00 90 GLY A O 1
ATOM 724 N N . ILE A 1 91 ? -16.118 7.890 12.046 1.00 95.62 91 ILE A N 1
ATOM 725 C CA . ILE A 1 91 ? -14.896 8.622 11.717 1.00 95.62 91 ILE A CA 1
ATOM 726 C C . ILE A 1 91 ? -15.131 9.357 10.397 1.00 95.62 91 ILE A C 1
ATOM 728 O O . ILE A 1 91 ? -15.448 8.753 9.380 1.00 95.62 91 ILE A O 1
ATOM 732 N N . LYS A 1 92 ? -14.946 10.678 10.397 1.00 94.94 92 LYS A N 1
ATOM 733 C CA . LYS A 1 92 ? -14.987 11.463 9.163 1.00 94.94 92 LYS A CA 1
ATOM 734 C C . LYS A 1 92 ? -13.743 11.171 8.321 1.00 94.94 92 LYS A C 1
ATOM 736 O O . LYS A 1 92 ? -12.639 11.397 8.813 1.00 94.94 92 LYS A O 1
ATOM 741 N N . ASP A 1 93 ? -13.933 10.779 7.062 1.00 95.12 93 ASP A N 1
ATOM 742 C CA . ASP A 1 93 ? -12.839 10.745 6.090 1.00 95.12 93 ASP A CA 1
ATOM 743 C C . ASP A 1 93 ? -12.378 12.172 5.776 1.00 95.12 93 ASP A C 1
ATOM 745 O O . ASP A 1 93 ? -13.160 13.041 5.371 1.00 95.12 93 ASP A O 1
ATOM 749 N N . SER A 1 94 ? -11.108 12.435 6.071 1.00 90.50 94 SER A N 1
ATOM 750 C CA . SER A 1 94 ? -10.441 13.688 5.747 1.00 90.50 94 SER A CA 1
ATOM 751 C C . SER A 1 94 ? -9.487 13.549 4.573 1.00 90.50 94 SER A C 1
ATOM 753 O O . SER A 1 94 ? -8.899 14.555 4.216 1.00 90.50 94 SER A O 1
ATOM 755 N N . SER A 1 95 ? -9.306 12.368 3.977 1.00 92.12 95 SER A N 1
ATOM 756 C CA . SER A 1 95 ? -8.407 12.203 2.836 1.00 92.12 95 SER A CA 1
ATOM 757 C C . SER A 1 95 ? -8.824 13.096 1.660 1.00 92.12 95 SER A C 1
ATOM 759 O O . SER A 1 95 ? -9.995 13.445 1.493 1.00 92.12 95 SER A O 1
ATOM 761 N N . TYR A 1 96 ? -7.851 13.527 0.858 1.00 94.06 96 TYR A N 1
ATOM 762 C CA . TYR A 1 96 ? -8.138 14.316 -0.339 1.00 94.06 96 TYR A CA 1
ATOM 763 C C . TYR A 1 96 ? -8.627 13.404 -1.468 1.00 94.06 96 TYR A C 1
ATOM 765 O O . TYR A 1 96 ? -8.030 12.371 -1.725 1.00 94.06 96 TYR A O 1
ATOM 773 N N . GLU A 1 97 ? -9.646 13.819 -2.217 1.00 91.19 97 GLU A N 1
ATOM 774 C CA . GLU A 1 97 ? -10.052 13.105 -3.443 1.00 91.19 97 GLU A CA 1
ATOM 775 C C . GLU A 1 97 ? -9.019 13.252 -4.575 1.00 91.19 97 GLU A C 1
ATOM 777 O O . GLU A 1 97 ? -8.980 12.465 -5.516 1.00 91.19 97 GLU A O 1
ATOM 782 N N . GLU A 1 98 ? -8.184 14.290 -4.508 1.00 95.25 98 GLU A N 1
ATOM 783 C CA . GLU A 1 98 ? -7.138 14.545 -5.492 1.00 95.25 98 GLU A CA 1
ATOM 784 C C . GLU A 1 98 ? -6.011 13.502 -5.379 1.00 95.25 98 GLU A C 1
ATOM 786 O O . GLU A 1 98 ? -5.457 13.260 -4.298 1.00 95.25 98 GLU A O 1
ATOM 791 N N . GLU A 1 99 ? -5.621 12.920 -6.518 1.00 93.62 99 GLU A N 1
ATOM 792 C CA . GLU A 1 99 ? -4.403 12.109 -6.613 1.00 93.62 99 GLU A CA 1
ATOM 793 C C . GLU A 1 99 ? -3.194 12.926 -6.140 1.00 93.62 99 GLU A C 1
ATOM 795 O O . GLU A 1 99 ? -3.149 14.149 -6.310 1.00 93.62 99 GLU A O 1
ATOM 800 N N . SER A 1 100 ? -2.183 12.260 -5.579 1.00 96.50 100 SER A N 1
ATOM 801 C CA . SER A 1 100 ? -0.927 12.857 -5.086 1.00 96.50 100 SER A CA 1
ATOM 802 C C . SER A 1 100 ? -1.042 13.777 -3.864 1.00 96.50 100 SER A C 1
ATOM 804 O O . SER A 1 100 ? -0.047 14.395 -3.476 1.00 96.50 100 SER A O 1
ATOM 806 N N . LYS A 1 101 ? -2.229 13.896 -3.254 1.00 97.94 101 LYS A N 1
ATOM 807 C CA . LYS A 1 101 ? -2.467 14.718 -2.058 1.00 97.94 101 LYS A CA 1
ATOM 808 C C . LYS A 1 101 ? -2.775 13.874 -0.829 1.00 97.94 101 LYS A C 1
ATOM 810 O O . LYS A 1 101 ? -3.649 13.011 -0.882 1.00 97.94 101 LYS A O 1
ATOM 815 N N . PHE A 1 102 ? -2.097 14.183 0.277 1.00 95.69 102 PHE A N 1
ATOM 816 C CA . PHE A 1 102 ? -2.237 13.500 1.567 1.00 95.69 102 PHE A CA 1
ATOM 817 C C . PHE A 1 102 ? -2.300 14.516 2.714 1.00 95.69 102 PHE A C 1
ATOM 819 O O . PHE A 1 102 ? -1.637 15.557 2.673 1.00 95.69 102 PHE A O 1
ATOM 826 N N . HIS A 1 103 ? -3.116 14.242 3.734 1.00 94.75 103 HIS A N 1
ATOM 827 C CA . HIS A 1 103 ? -3.124 15.027 4.972 1.00 94.75 103 HIS A CA 1
ATOM 828 C C . HIS A 1 103 ? -1.953 14.655 5.877 1.00 94.75 103 HIS A C 1
ATOM 830 O O . HIS A 1 103 ? -1.348 15.537 6.498 1.00 94.75 103 HIS A O 1
ATOM 836 N N . ASN A 1 104 ? -1.615 13.368 5.939 1.00 92.56 104 ASN A N 1
ATOM 837 C CA . ASN A 1 104 ? -0.410 12.884 6.577 1.00 92.56 104 ASN A CA 1
ATOM 838 C C . ASN A 1 104 ? 0.811 13.372 5.783 1.00 92.56 104 ASN A C 1
ATOM 840 O O . ASN A 1 104 ? 1.023 13.023 4.620 1.00 92.56 104 ASN A O 1
ATOM 844 N N . LYS A 1 105 ? 1.622 14.208 6.434 1.00 92.38 105 LYS A N 1
ATOM 845 C CA . LYS A 1 105 ? 2.806 14.821 5.825 1.00 92.38 105 LYS A CA 1
ATOM 846 C C . LYS A 1 105 ? 3.888 13.797 5.497 1.00 92.38 105 LYS A C 1
ATOM 848 O O . LYS A 1 105 ? 4.572 13.973 4.498 1.00 92.38 105 LYS A O 1
ATOM 853 N N . GLU A 1 106 ? 4.018 12.745 6.298 1.00 89.12 106 GLU A N 1
ATOM 854 C CA . GLU A 1 106 ? 4.990 11.677 6.055 1.00 89.12 106 GLU A CA 1
ATOM 855 C C . GLU A 1 106 ? 4.609 10.896 4.796 1.00 89.12 106 GLU A C 1
ATOM 857 O O . GLU A 1 106 ? 5.464 10.665 3.944 1.00 89.12 106 GLU A O 1
ATOM 862 N N . LEU A 1 107 ? 3.316 10.603 4.605 1.00 93.75 107 LEU A N 1
ATOM 863 C CA . LEU A 1 107 ? 2.832 9.969 3.374 1.00 93.75 107 LEU A CA 1
ATOM 864 C C . LEU A 1 107 ? 2.941 10.897 2.157 1.00 93.75 107 LEU A C 1
ATOM 866 O O . LEU A 1 107 ? 3.290 10.437 1.071 1.00 93.75 107 LEU A O 1
ATOM 870 N N . GLN A 1 108 ? 2.719 12.207 2.326 1.00 96.12 108 GLN A N 1
ATOM 871 C CA . GLN A 1 108 ? 2.960 13.179 1.255 1.00 96.12 108 GLN A CA 1
ATOM 872 C C . GLN A 1 108 ? 4.434 13.186 0.823 1.00 96.12 108 GLN A C 1
ATOM 874 O O . GLN A 1 108 ? 4.730 13.113 -0.370 1.00 96.12 108 GLN A O 1
ATOM 879 N N . GLU A 1 109 ? 5.358 13.260 1.782 1.00 93.44 109 GLU A N 1
ATOM 880 C CA . GLU A 1 109 ? 6.796 13.221 1.510 1.00 93.44 109 GLU A CA 1
ATOM 881 C C . GLU A 1 109 ? 7.208 11.891 0.873 1.00 93.44 109 GLU A C 1
ATOM 883 O O . GLU A 1 109 ? 8.016 11.878 -0.059 1.00 93.44 109 GLU A O 1
ATOM 888 N N . LEU A 1 110 ? 6.628 10.779 1.330 1.00 93.56 110 LEU A N 1
ATOM 889 C CA . LEU A 1 110 ? 6.887 9.457 0.780 1.00 93.56 110 LEU A CA 1
ATOM 890 C C . LEU A 1 110 ? 6.409 9.351 -0.677 1.00 93.56 110 LEU A C 1
ATOM 892 O O . LEU A 1 110 ? 7.181 8.914 -1.533 1.00 93.56 110 LEU A O 1
ATOM 896 N N . TYR A 1 111 ? 5.200 9.822 -0.998 1.00 96.56 111 TYR A N 1
ATOM 897 C CA . TYR A 1 111 ? 4.700 9.891 -2.377 1.00 96.56 111 TYR A CA 1
ATOM 898 C C . TYR A 1 111 ? 5.654 10.673 -3.290 1.00 96.56 111 TYR A C 1
ATOM 900 O O . TYR A 1 111 ? 6.063 10.185 -4.354 1.00 96.56 111 TYR A O 1
ATOM 908 N N . ASP A 1 112 ? 6.036 11.882 -2.867 1.00 95.69 112 ASP A N 1
ATOM 909 C CA . ASP A 1 112 ? 6.906 12.769 -3.639 1.00 95.69 112 ASP A CA 1
ATOM 910 C C . ASP A 1 112 ? 8.270 12.105 -3.895 1.00 95.69 112 ASP A C 1
ATOM 912 O O . ASP A 1 112 ? 8.807 12.154 -5.005 1.00 95.69 112 ASP A O 1
ATOM 916 N N . GLN A 1 113 ? 8.823 11.422 -2.890 1.00 94.00 113 GLN A N 1
ATOM 917 C CA . GLN A 1 113 ? 10.091 10.705 -3.015 1.00 94.00 113 GLN A CA 1
ATOM 918 C C . GLN A 1 113 ? 9.993 9.501 -3.954 1.00 94.00 113 GLN A C 1
ATOM 920 O O . GLN A 1 113 ? 10.836 9.349 -4.842 1.00 94.00 113 GLN A O 1
ATOM 925 N N . LEU A 1 114 ? 8.984 8.648 -3.7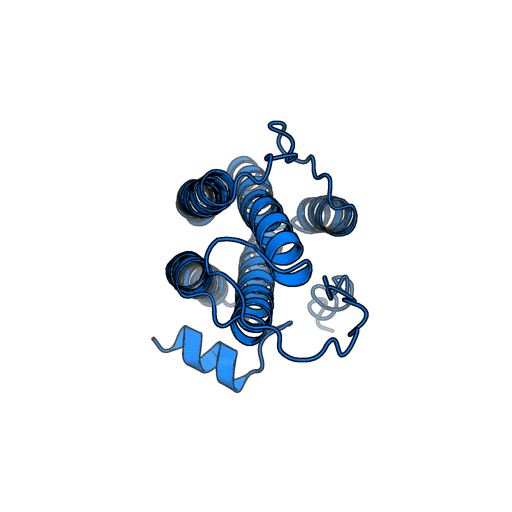79 1.00 94.88 114 LEU A N 1
ATOM 926 C CA . LEU A 1 114 ? 8.815 7.423 -4.558 1.00 94.88 114 LEU A CA 1
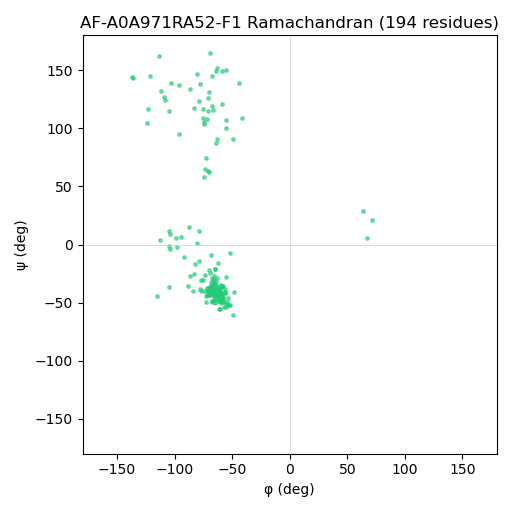ATOM 927 C C . LEU A 1 114 ? 8.607 7.735 -6.043 1.00 94.88 114 LEU A C 1
ATOM 929 O O . LEU A 1 114 ? 9.299 7.191 -6.909 1.00 94.88 114 LEU A O 1
ATOM 933 N N . THR A 1 115 ? 7.712 8.666 -6.363 1.00 95.44 115 THR A N 1
ATOM 934 C CA . THR A 1 115 ? 7.411 9.014 -7.762 1.00 95.44 115 THR A CA 1
ATOM 935 C C . THR A 1 115 ? 8.599 9.649 -8.488 1.00 95.44 115 THR A C 1
ATOM 937 O O . THR A 1 115 ? 8.816 9.378 -9.676 1.00 95.44 115 THR A O 1
ATOM 940 N N . VAL A 1 116 ? 9.434 10.413 -7.774 1.00 94.44 116 VAL A N 1
ATOM 941 C CA . VAL A 1 116 ? 10.707 10.936 -8.293 1.00 94.44 116 VAL A CA 1
ATOM 942 C C . VAL A 1 116 ? 11.751 9.832 -8.466 1.00 94.44 116 VAL A C 1
ATOM 944 O O . VAL A 1 116 ? 12.518 9.870 -9.428 1.00 94.44 116 VAL A O 1
ATOM 947 N N . GLN A 1 117 ? 11.815 8.849 -7.566 1.00 90.62 117 GLN A N 1
ATOM 948 C CA . GLN A 1 117 ? 12.824 7.783 -7.605 1.00 90.62 117 GLN A CA 1
ATOM 949 C C . GLN A 1 117 ? 12.533 6.698 -8.643 1.00 90.62 117 GLN A C 1
ATOM 951 O O . GLN A 1 117 ? 13.477 6.135 -9.201 1.00 90.62 117 GLN A O 1
ATOM 956 N N . GLY A 1 118 ? 11.261 6.428 -8.948 1.00 94.06 118 GLY A N 1
ATOM 957 C CA . GLY A 1 118 ? 10.832 5.462 -9.962 1.00 94.06 118 GLY A CA 1
ATOM 958 C C . GLY A 1 118 ? 11.130 5.924 -11.391 1.00 94.06 118 GLY A C 1
ATOM 959 O O . GLY A 1 118 ? 10.217 6.171 -12.180 1.00 94.06 118 GLY A O 1
ATOM 960 N N . ASN A 1 119 ? 12.412 6.104 -11.721 1.00 93.31 119 ASN A N 1
ATOM 961 C CA . ASN A 1 119 ? 12.905 6.601 -13.007 1.00 93.31 119 ASN A CA 1
ATOM 962 C C . ASN A 1 119 ? 13.092 5.497 -14.039 1.00 93.31 119 ASN A C 1
ATOM 964 O O . ASN A 1 119 ? 12.942 5.741 -15.240 1.00 93.31 119 ASN A O 1
ATOM 968 N N . THR A 1 120 ? 13.343 4.272 -13.588 1.00 96.81 120 THR A N 1
ATOM 969 C CA . THR A 1 120 ? 13.326 3.084 -14.437 1.00 96.81 120 THR A CA 1
ATOM 970 C C . THR A 1 120 ? 12.182 2.155 -14.055 1.00 96.81 120 THR A C 1
ATOM 972 O O . THR A 1 120 ? 11.644 2.210 -12.950 1.00 96.81 120 THR A O 1
ATOM 975 N N . LEU A 1 121 ? 11.833 1.245 -14.969 1.00 97.31 121 LEU A N 1
ATOM 976 C CA . LEU A 1 121 ? 10.842 0.216 -14.671 1.00 97.31 121 LEU A CA 1
ATOM 977 C C . LEU A 1 121 ? 11.274 -0.669 -13.488 1.00 97.31 121 LEU A C 1
ATOM 979 O O . LEU A 1 121 ? 10.430 -1.096 -12.708 1.00 97.31 121 LEU A O 1
ATOM 983 N N . ILE A 1 122 ? 12.574 -0.956 -13.354 1.00 97.81 122 ILE A N 1
ATOM 984 C CA . ILE A 1 122 ? 13.085 -1.748 -12.230 1.00 97.81 122 ILE A CA 1
ATOM 985 C C . ILE A 1 122 ? 12.909 -0.988 -10.917 1.00 97.81 122 ILE A C 1
ATOM 987 O O . ILE A 1 122 ? 12.458 -1.589 -9.948 1.00 97.81 122 ILE A O 1
ATOM 991 N N . ASP A 1 123 ? 13.197 0.314 -10.894 1.00 97.12 123 ASP A N 1
ATOM 992 C CA . ASP A 1 123 ? 12.989 1.141 -9.701 1.00 97.12 123 ASP A CA 1
ATOM 993 C C . ASP A 1 123 ? 11.510 1.165 -9.310 1.00 97.12 123 ASP A C 1
ATOM 995 O O . ASP A 1 123 ? 11.182 0.898 -8.163 1.00 97.12 123 ASP A O 1
ATOM 999 N N . ALA A 1 124 ? 10.603 1.366 -10.269 1.00 98.12 124 ALA A N 1
ATOM 1000 C CA . ALA A 1 124 ? 9.163 1.355 -10.010 1.00 98.12 124 ALA A CA 1
ATOM 1001 C C . ALA A 1 124 ? 8.656 0.005 -9.466 1.00 98.12 124 ALA A C 1
ATOM 1003 O O . ALA A 1 124 ? 7.810 -0.032 -8.579 1.00 98.12 124 ALA A O 1
ATOM 1004 N N . LEU A 1 125 ? 9.184 -1.120 -9.962 1.00 98.44 125 LEU A N 1
ATOM 1005 C CA . LEU A 1 125 ? 8.842 -2.448 -9.436 1.00 98.44 125 LEU A CA 1
ATOM 1006 C C . LEU A 1 125 ? 9.387 -2.672 -8.017 1.00 98.44 125 LEU A C 1
ATOM 1008 O O . LEU A 1 125 ? 8.723 -3.320 -7.211 1.00 98.44 125 LEU A O 1
ATOM 1012 N N . LYS A 1 126 ? 10.577 -2.141 -7.703 1.00 98.12 126 LYS A N 1
ATOM 1013 C CA . LYS A 1 126 ? 11.128 -2.170 -6.341 1.00 98.12 126 LYS A CA 1
ATOM 1014 C C . LYS A 1 126 ? 10.335 -1.277 -5.390 1.00 98.12 126 LYS A C 1
ATOM 1016 O O . LYS A 1 126 ? 10.131 -1.678 -4.253 1.00 98.12 126 LYS A O 1
ATOM 1021 N N . ILE A 1 127 ? 9.874 -0.115 -5.855 1.00 97.81 127 ILE A N 1
ATOM 1022 C CA . ILE A 1 127 ? 8.947 0.746 -5.109 1.00 97.81 127 ILE A CA 1
ATOM 1023 C C . ILE A 1 127 ? 7.658 -0.009 -4.806 1.00 97.81 127 ILE A C 1
ATOM 1025 O O . ILE A 1 127 ? 7.205 0.027 -3.672 1.00 97.81 127 ILE A O 1
ATOM 1029 N N . GLY A 1 128 ? 7.113 -0.726 -5.793 1.00 98.19 128 GLY A N 1
ATOM 1030 C CA . GLY A 1 128 ? 5.975 -1.615 -5.587 1.00 98.19 128 GLY A CA 1
ATOM 1031 C C . GLY A 1 128 ? 6.189 -2.535 -4.393 1.00 98.19 128 GLY A C 1
ATOM 1032 O O . GLY A 1 128 ? 5.486 -2.414 -3.405 1.00 98.19 128 GLY A O 1
ATOM 1033 N N . ALA A 1 129 ? 7.235 -3.364 -4.433 1.00 98.38 129 ALA A N 1
ATOM 1034 C CA . ALA A 1 129 ? 7.563 -4.259 -3.321 1.00 98.38 129 ALA A CA 1
ATOM 1035 C C . ALA A 1 129 ? 7.831 -3.530 -1.986 1.00 98.38 129 ALA A C 1
ATOM 1037 O O . ALA A 1 129 ? 7.466 -4.048 -0.942 1.00 98.38 129 ALA A O 1
ATOM 1038 N N . TYR A 1 130 ? 8.440 -2.340 -2.011 1.00 97.44 130 TYR A N 1
ATOM 1039 C CA . TYR A 1 130 ? 8.685 -1.536 -0.808 1.00 97.44 130 TYR A CA 1
ATOM 1040 C C . TYR A 1 130 ? 7.388 -1.076 -0.134 1.00 97.44 130 TYR A C 1
ATOM 1042 O O . TYR A 1 130 ? 7.278 -1.201 1.080 1.00 97.44 130 TYR A O 1
ATOM 1050 N N . ILE A 1 131 ? 6.422 -0.571 -0.907 1.00 98.00 131 ILE A N 1
ATOM 1051 C CA . ILE A 1 131 ? 5.127 -0.131 -0.370 1.00 98.00 131 ILE A CA 1
ATOM 1052 C C . ILE A 1 131 ? 4.394 -1.318 0.253 1.00 98.00 131 ILE A C 1
ATOM 1054 O O . ILE A 1 131 ? 3.920 -1.210 1.372 1.00 98.00 131 ILE A O 1
ATOM 1058 N N . GLU A 1 132 ? 4.386 -2.472 -0.416 1.00 98.50 132 GLU A N 1
ATOM 1059 C CA . GLU A 1 132 ? 3.718 -3.660 0.128 1.00 98.50 132 GLU A CA 1
ATOM 1060 C C . GLU A 1 132 ? 4.393 -4.186 1.402 1.00 98.50 132 GLU A C 1
ATOM 1062 O O . GLU A 1 132 ? 3.737 -4.764 2.260 1.00 98.50 132 GLU A O 1
ATOM 1067 N N . GLU A 1 133 ? 5.710 -4.013 1.559 1.00 97.50 133 GLU A N 1
ATOM 1068 C CA . GLU A 1 133 ? 6.369 -4.333 2.829 1.00 97.50 133 GLU A CA 1
ATOM 1069 C C . GLU A 1 133 ? 6.022 -3.363 3.950 1.00 97.50 133 GLU A C 1
ATOM 1071 O O . GLU A 1 133 ? 5.872 -3.818 5.085 1.00 97.50 133 GLU A O 1
ATOM 1076 N N . LEU A 1 134 ? 5.934 -2.066 3.641 1.00 96.00 134 LEU A N 1
ATOM 1077 C CA . LEU A 1 134 ? 5.511 -1.044 4.595 1.00 96.00 134 LEU A CA 1
ATOM 1078 C C . LEU A 1 134 ? 4.099 -1.361 5.096 1.00 96.00 134 LEU A C 1
ATOM 1080 O O . LEU A 1 134 ? 3.914 -1.540 6.295 1.00 96.00 134 LEU A O 1
ATOM 1084 N N . ASP A 1 135 ? 3.176 -1.611 4.170 1.00 97.38 135 ASP A N 1
ATOM 1085 C CA . ASP A 1 135 ? 1.779 -1.906 4.474 1.00 97.38 135 ASP A CA 1
ATOM 1086 C C . ASP A 1 135 ? 1.622 -3.187 5.315 1.00 97.38 135 ASP A C 1
ATOM 1088 O O . ASP A 1 135 ? 0.973 -3.201 6.363 1.00 97.38 135 ASP A O 1
ATOM 1092 N N . ILE A 1 136 ? 2.334 -4.265 4.955 1.00 98.38 136 ILE A N 1
ATOM 1093 C CA . ILE A 1 136 ? 2.375 -5.498 5.764 1.00 98.38 136 ILE A CA 1
ATOM 1094 C C . ILE A 1 136 ? 2.943 -5.233 7.162 1.00 98.38 136 ILE A C 1
ATOM 1096 O O . ILE A 1 136 ? 2.470 -5.827 8.139 1.00 98.38 136 ILE A O 1
ATOM 1100 N N . HIS A 1 137 ? 4.002 -4.430 7.261 1.00 96.56 137 HIS A N 1
ATOM 1101 C CA . HIS A 1 137 ? 4.631 -4.110 8.534 1.00 96.56 137 HIS A CA 1
ATOM 1102 C C . HIS A 1 137 ? 3.665 -3.325 9.428 1.00 96.56 137 HIS A C 1
ATOM 1104 O O . HIS A 1 137 ? 3.445 -3.734 10.573 1.00 96.56 137 HIS A O 1
ATOM 1110 N N . ASP A 1 138 ? 3.054 -2.267 8.903 1.00 95.56 138 ASP A N 1
ATOM 1111 C CA . ASP A 1 138 ? 2.212 -1.345 9.659 1.00 95.56 138 ASP A CA 1
ATOM 1112 C C . ASP A 1 138 ? 0.891 -2.007 10.063 1.00 95.56 138 ASP A C 1
ATOM 1114 O O . ASP A 1 138 ? 0.551 -1.996 11.252 1.00 95.56 138 ASP A O 1
ATOM 1118 N N . LEU A 1 139 ? 0.240 -2.757 9.163 1.00 97.88 139 LEU A N 1
ATOM 1119 C CA . LEU A 1 139 ? -0.908 -3.607 9.507 1.00 97.88 139 LEU A CA 1
ATOM 1120 C C . LEU A 1 139 ? -0.576 -4.563 10.657 1.00 97.88 139 LEU A C 1
ATOM 1122 O O . LEU A 1 139 ? -1.335 -4.673 11.620 1.00 97.88 139 LEU A O 1
ATOM 1126 N N . LYS A 1 140 ? 0.584 -5.231 10.623 1.00 97.56 140 LYS A N 1
ATOM 1127 C CA . LYS A 1 140 ? 0.986 -6.153 11.700 1.00 97.56 140 LYS A CA 1
ATOM 1128 C C . LYS A 1 140 ? 1.286 -5.460 13.020 1.00 97.56 140 LYS A C 1
ATOM 1130 O O . LYS A 1 140 ? 1.155 -6.117 14.053 1.00 97.56 140 LYS A O 1
ATOM 1135 N N . GLN A 1 141 ? 1.739 -4.207 13.025 1.00 94.19 141 GLN A N 1
ATOM 1136 C CA . GLN A 1 141 ? 1.882 -3.460 14.276 1.00 94.19 141 GLN A CA 1
ATOM 1137 C C . GLN A 1 141 ? 0.509 -3.063 14.813 1.00 94.19 141 GLN A C 1
ATOM 1139 O O . GLN A 1 141 ? 0.199 -3.395 15.954 1.00 94.19 141 GLN A O 1
ATOM 1144 N N . LEU A 1 142 ? -0.353 -2.485 13.975 1.00 94.56 142 LEU A N 1
ATOM 1145 C CA . LEU A 1 142 ? -1.697 -2.064 14.371 1.00 94.56 142 LEU A CA 1
ATOM 1146 C C . LEU A 1 142 ? -2.539 -3.233 14.901 1.00 94.56 142 LEU A C 1
ATOM 1148 O O . LEU A 1 142 ? -3.193 -3.110 15.934 1.00 94.56 142 LEU A O 1
ATOM 1152 N N . MET A 1 143 ? -2.469 -4.400 14.256 1.00 96.75 143 MET A N 1
ATOM 1153 C CA . MET A 1 143 ? -3.170 -5.610 14.702 1.00 96.75 143 MET A CA 1
ATOM 1154 C C . MET A 1 143 ? -2.678 -6.150 16.055 1.00 96.75 143 MET A C 1
ATOM 1156 O O . MET A 1 143 ? -3.407 -6.894 16.701 1.00 96.75 143 MET A O 1
ATOM 1160 N N . LYS A 1 144 ? -1.461 -5.812 16.509 1.00 95.38 144 LYS A N 1
ATOM 1161 C CA . LYS A 1 144 ? -0.975 -6.186 17.856 1.00 95.38 144 LYS A CA 1
ATOM 1162 C C . LYS A 1 144 ? -1.472 -5.240 18.947 1.00 95.38 144 LYS A C 1
ATOM 1164 O O . LYS A 1 144 ? -1.357 -5.570 20.125 1.00 95.38 144 LYS A O 1
ATOM 1169 N N . GLU A 1 145 ? -1.962 -4.063 18.571 1.00 90.00 145 GLU A N 1
ATOM 1170 C CA . GLU A 1 145 ? -2.354 -2.993 19.493 1.00 90.00 145 GLU A CA 1
ATOM 1171 C C . GLU A 1 145 ? -3.859 -2.963 19.787 1.00 90.00 145 GLU A C 1
ATOM 1173 O O . GLU A 1 145 ? -4.313 -2.147 20.592 1.00 90.00 145 GLU A O 1
ATOM 1178 N N . THR A 1 146 ? -4.640 -3.846 19.162 1.00 91.81 146 THR A N 1
ATOM 1179 C CA . THR A 1 146 ? -6.092 -3.915 19.335 1.00 91.81 146 THR A CA 1
ATOM 1180 C C . THR A 1 146 ? -6.583 -5.354 19.477 1.00 91.81 146 THR A C 1
ATOM 1182 O O . THR A 1 146 ? -6.098 -6.261 18.808 1.00 91.81 146 THR A O 1
ATOM 1185 N N . ASP A 1 147 ? -7.601 -5.537 20.321 1.00 93.94 147 ASP A N 1
ATOM 1186 C CA . ASP A 1 147 ? -8.405 -6.763 20.414 1.00 93.94 147 ASP A CA 1
ATOM 1187 C C . ASP A 1 147 ? -9.786 -6.583 19.741 1.00 93.94 147 ASP A C 1
ATOM 1189 O O . ASP A 1 147 ? -10.686 -7.412 19.888 1.00 93.94 147 ASP A O 1
ATOM 1193 N N . ASN A 1 148 ? -10.005 -5.469 19.034 1.00 94.69 148 ASN A N 1
ATOM 1194 C CA . ASN A 1 148 ? -11.277 -5.158 18.398 1.00 94.69 148 ASN A CA 1
ATOM 1195 C C . ASN A 1 148 ? -11.473 -6.013 17.140 1.00 94.69 148 ASN A C 1
ATOM 1197 O O . ASN A 1 148 ? -10.918 -5.731 16.077 1.00 94.69 148 ASN A O 1
ATOM 1201 N N . GLU A 1 149 ? -12.322 -7.034 17.253 1.00 96.25 149 GLU A N 1
ATOM 1202 C CA . GLU A 1 149 ? -12.602 -7.998 16.183 1.00 96.25 149 GLU A CA 1
ATOM 1203 C C . GLU A 1 149 ? -13.078 -7.352 14.869 1.00 96.25 149 GLU A C 1
ATOM 1205 O O . GLU A 1 149 ? -12.826 -7.899 13.798 1.00 96.25 149 GLU A O 1
ATOM 1210 N N . VAL A 1 150 ? -13.731 -6.184 14.918 1.00 96.00 150 VAL A N 1
ATOM 1211 C CA . VAL A 1 150 ? -14.175 -5.470 13.707 1.00 96.00 150 VAL A CA 1
ATOM 1212 C C . VAL A 1 150 ? -12.979 -4.875 12.962 1.00 96.00 150 VAL A C 1
ATOM 1214 O O . VAL A 1 150 ? -12.899 -4.981 11.737 1.00 96.00 150 VAL A O 1
ATOM 1217 N N . ILE A 1 151 ? -12.036 -4.275 13.695 1.00 97.31 151 ILE A N 1
ATOM 1218 C CA . ILE A 1 151 ? -10.805 -3.726 13.114 1.00 97.31 151 ILE A CA 1
ATOM 1219 C C . ILE A 1 151 ? -9.955 -4.869 12.566 1.00 97.31 151 ILE A C 1
ATOM 1221 O O . ILE A 1 151 ? -9.556 -4.828 11.406 1.00 97.31 151 ILE A O 1
ATOM 1225 N N . LEU A 1 152 ? -9.748 -5.923 13.361 1.00 97.88 152 LEU A N 1
ATOM 1226 C CA . LEU A 1 152 ? -8.973 -7.095 12.945 1.00 97.88 152 LEU A CA 1
ATOM 1227 C C . LEU A 1 152 ? -9.570 -7.752 11.693 1.00 97.88 152 LEU A C 1
ATOM 1229 O O . LEU A 1 152 ? -8.851 -8.000 10.730 1.00 97.88 152 LEU A O 1
ATOM 1233 N N . GLY A 1 153 ? -10.893 -7.938 11.656 1.00 97.62 153 GLY A N 1
ATOM 1234 C CA . GLY A 1 153 ? -11.591 -8.473 10.487 1.00 97.62 153 GLY A CA 1
ATOM 1235 C C . GLY A 1 153 ? -11.523 -7.573 9.247 1.00 97.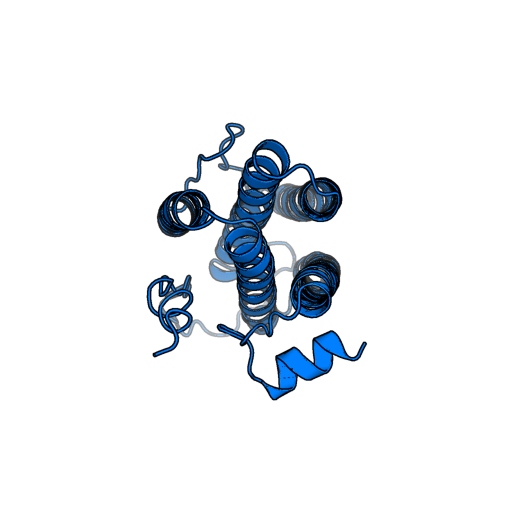62 153 GLY A C 1
ATOM 1236 O O . GLY A 1 153 ? -11.695 -8.069 8.135 1.00 97.62 153 GLY A O 1
ATOM 1237 N N . THR A 1 154 ? -11.249 -6.276 9.417 1.00 98.12 154 THR A N 1
ATOM 1238 C CA . THR A 1 154 ? -10.990 -5.346 8.307 1.00 98.12 154 THR A CA 1
ATOM 1239 C C . THR A 1 154 ? -9.527 -5.397 7.863 1.00 98.12 154 THR A C 1
ATOM 1241 O O . THR A 1 154 ? -9.267 -5.380 6.667 1.00 98.12 154 THR A O 1
ATOM 1244 N N . TYR A 1 155 ? -8.568 -5.496 8.787 1.00 98.50 155 TYR A N 1
ATOM 1245 C CA . TYR A 1 155 ? -7.133 -5.522 8.470 1.00 98.50 155 TYR A CA 1
ATOM 1246 C C . TYR A 1 155 ? -6.658 -6.857 7.886 1.00 98.50 155 TYR A C 1
ATOM 1248 O O . TYR A 1 155 ? -5.759 -6.870 7.049 1.00 98.50 155 TYR A O 1
ATOM 1256 N N . ASP A 1 156 ? -7.282 -7.975 8.255 1.00 98.56 156 ASP A N 1
ATOM 1257 C CA . ASP A 1 156 ? -6.963 -9.301 7.713 1.00 98.56 156 ASP A CA 1
ATOM 1258 C C . ASP A 1 156 ? -6.983 -9.379 6.167 1.00 98.56 156 ASP A C 1
ATOM 1260 O O . ASP A 1 156 ? -6.001 -9.856 5.581 1.00 98.56 156 ASP A O 1
ATOM 1264 N N . PRO A 1 157 ? -8.054 -8.952 5.461 1.00 98.44 157 PRO A N 1
ATOM 1265 C CA . PRO A 1 157 ? -8.083 -8.990 4.000 1.00 98.44 157 PRO A CA 1
ATOM 1266 C C . PRO A 1 157 ? -7.075 -8.037 3.346 1.00 98.44 157 PRO A C 1
ATOM 1268 O O . PRO A 1 157 ? -6.514 -8.422 2.321 1.00 98.44 157 PRO A O 1
ATOM 1271 N N . LEU A 1 158 ? -6.811 -6.864 3.940 1.00 98.56 158 LEU A N 1
ATOM 1272 C CA . LEU A 1 158 ? -5.758 -5.941 3.488 1.00 98.56 158 LEU A CA 1
ATOM 1273 C C . LEU A 1 158 ? -4.397 -6.638 3.564 1.00 98.56 158 LEU A C 1
ATOM 1275 O O . LEU A 1 158 ? -3.757 -6.863 2.543 1.00 98.56 158 LEU A O 1
ATOM 1279 N N . LEU A 1 159 ? -4.038 -7.160 4.742 1.00 98.69 159 LEU A N 1
ATOM 1280 C CA . LEU A 1 159 ? -2.770 -7.856 4.972 1.00 98.69 159 LEU A CA 1
ATOM 1281 C C . LEU A 1 159 ? -2.569 -9.034 4.007 1.00 98.69 159 LEU A C 1
ATOM 1283 O O . LEU A 1 159 ? -1.454 -9.315 3.551 1.00 98.69 159 LEU A O 1
ATOM 1287 N N . TRP A 1 160 ? -3.639 -9.769 3.706 1.00 98.50 160 TRP A N 1
ATOM 1288 C CA . TRP A 1 160 ? -3.599 -10.841 2.718 1.00 98.50 160 TRP A CA 1
ATOM 1289 C C . TRP A 1 160 ? -3.398 -10.313 1.287 1.00 98.50 160 TRP A C 1
ATOM 1291 O O . TRP A 1 160 ? -2.623 -10.905 0.524 1.00 98.50 160 TRP A O 1
ATOM 1301 N N . GLY A 1 161 ? -4.065 -9.214 0.923 1.00 98.44 161 GLY A N 1
ATOM 1302 C CA . GLY A 1 161 ? -3.900 -8.49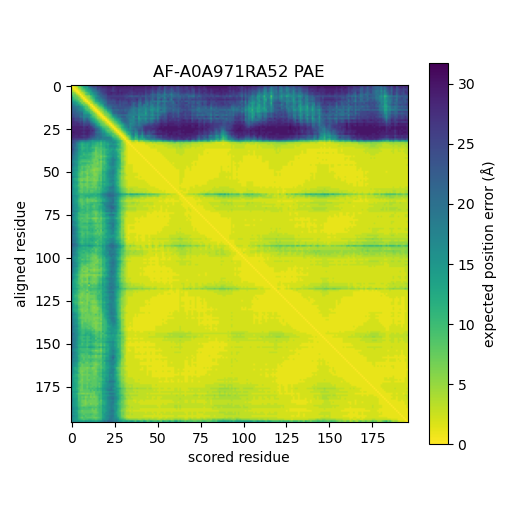7 -0.342 1.00 98.44 161 GLY A CA 1
ATOM 1303 C C . GLY A 1 161 ? -2.459 -8.044 -0.559 1.00 98.44 161 GLY A C 1
ATOM 130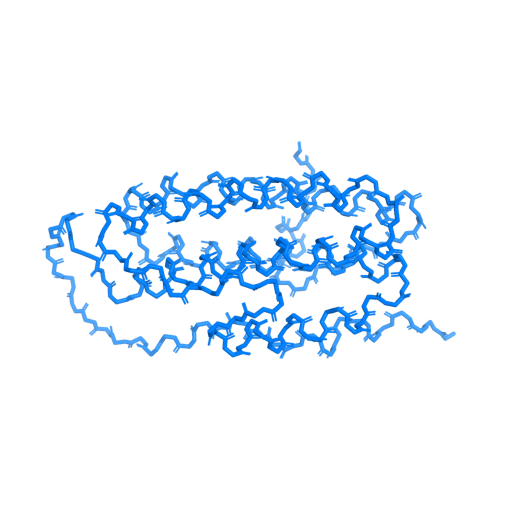4 O O . GLY A 1 161 ? -1.820 -8.482 -1.520 1.00 98.44 161 GLY A O 1
ATOM 1305 N N . SER A 1 162 ? -1.892 -7.320 0.399 1.00 98.69 162 SER A N 1
ATOM 1306 C CA . SER A 1 162 ? -0.537 -6.759 0.327 1.00 98.69 162 SER A CA 1
ATOM 1307 C C . SER A 1 162 ? 0.530 -7.853 0.234 1.00 98.69 162 SER A C 1
ATOM 1309 O O . SER A 1 162 ? 1.474 -7.792 -0.556 1.00 98.69 162 SER A O 1
ATOM 1311 N N . GLN A 1 163 ? 0.325 -8.991 0.912 1.00 98.81 163 GLN A N 1
ATOM 1312 C CA . GLN A 1 163 ? 1.168 -10.180 0.722 1.00 98.81 163 GLN A CA 1
ATOM 1313 C C . GLN A 1 163 ? 1.117 -10.732 -0.715 1.00 98.81 163 GLN A C 1
ATOM 1315 O O . GLN A 1 163 ? 2.135 -11.201 -1.238 1.00 98.81 163 GLN A O 1
ATOM 1320 N N . ASN A 1 164 ? -0.051 -10.722 -1.370 1.00 98.69 164 ASN A N 1
ATOM 1321 C CA . ASN A 1 164 ? -0.174 -11.132 -2.774 1.00 98.69 164 ASN A CA 1
ATOM 1322 C C . ASN A 1 164 ? 0.507 -10.140 -3.716 1.00 98.69 164 ASN A C 1
ATOM 1324 O O . ASN A 1 164 ? 1.156 -10.560 -4.682 1.00 98.69 164 ASN A O 1
ATOM 1328 N N . HIS A 1 165 ? 0.369 -8.847 -3.447 1.00 98.62 165 HIS A N 1
ATOM 1329 C CA . HIS A 1 165 ? 1.002 -7.801 -4.231 1.00 98.62 165 HIS A CA 1
ATOM 1330 C C . HIS A 1 165 ? 2.526 -7.856 -4.108 1.00 98.62 165 HIS A C 1
ATOM 1332 O O . HIS A 1 165 ? 3.215 -7.879 -5.133 1.00 98.62 165 HIS A O 1
ATOM 1338 N N . LEU A 1 166 ? 3.059 -8.040 -2.893 1.00 98.75 166 LEU A N 1
ATOM 1339 C CA . LEU A 1 166 ? 4.488 -8.246 -2.656 1.00 98.75 166 LEU A CA 1
ATOM 1340 C C . LEU A 1 166 ? 5.019 -9.417 -3.494 1.00 98.75 166 LEU A C 1
ATOM 1342 O O . LEU A 1 166 ? 5.984 -9.267 -4.250 1.00 98.75 166 LEU A O 1
ATOM 1346 N N . ARG A 1 167 ? 4.332 -10.570 -3.461 1.00 98.75 167 ARG A N 1
ATOM 1347 C CA . ARG A 1 167 ? 4.653 -11.723 -4.326 1.00 98.75 167 ARG A CA 1
ATOM 1348 C C . ARG A 1 167 ? 4.637 -11.354 -5.811 1.00 98.75 167 ARG A C 1
ATOM 1350 O O . ARG A 1 167 ? 5.475 -11.829 -6.583 1.00 98.75 167 ARG A O 1
ATOM 1357 N N . ALA A 1 168 ? 3.679 -10.542 -6.255 1.00 98.50 168 ALA A N 1
ATOM 1358 C CA . ALA A 1 168 ? 3.560 -10.130 -7.651 1.00 98.50 168 ALA A CA 1
ATOM 1359 C C . ALA A 1 168 ? 4.703 -9.201 -8.097 1.00 98.50 168 ALA A C 1
ATOM 1361 O O . ALA A 1 168 ? 5.260 -9.413 -9.186 1.00 98.50 168 ALA A O 1
ATOM 1362 N N . PHE A 1 169 ? 5.081 -8.220 -7.272 1.00 98.62 169 PHE A N 1
ATOM 1363 C CA . PHE A 1 169 ? 6.198 -7.315 -7.545 1.00 98.62 169 PHE A CA 1
ATOM 1364 C C . PHE A 1 169 ? 7.533 -8.053 -7.528 1.00 98.62 169 PHE A C 1
ATOM 1366 O O . PHE A 1 169 ? 8.281 -7.971 -8.508 1.00 98.62 169 PHE A O 1
ATOM 1373 N N . VAL A 1 170 ? 7.792 -8.861 -6.496 1.00 98.50 170 VAL A N 1
ATOM 1374 C CA . VAL A 1 170 ? 9.027 -9.650 -6.394 1.00 98.50 170 VAL A CA 1
ATOM 1375 C C . VAL A 1 170 ? 9.158 -10.608 -7.575 1.00 98.50 170 VAL A C 1
ATOM 1377 O O . VAL A 1 170 ? 10.189 -10.619 -8.240 1.00 98.50 170 VAL A O 1
ATOM 1380 N N . ARG A 1 171 ? 8.093 -11.321 -7.959 1.00 98.31 171 ARG A N 1
ATOM 1381 C CA . ARG A 1 171 ? 8.112 -12.183 -9.155 1.00 98.31 171 ARG A CA 1
ATOM 1382 C C . ARG A 1 171 ? 8.406 -11.406 -10.441 1.00 98.31 171 ARG A C 1
ATOM 1384 O O . ARG A 1 171 ? 9.104 -11.914 -11.319 1.00 98.31 171 ARG A O 1
ATOM 1391 N N . ASN A 1 172 ? 7.903 -10.177 -10.580 1.00 98.31 172 ASN A N 1
ATOM 1392 C CA . ASN A 1 172 ? 8.227 -9.329 -11.731 1.00 98.31 172 ASN A CA 1
ATOM 1393 C C . ASN A 1 172 ? 9.697 -8.900 -11.760 1.00 98.31 172 ASN A C 1
ATOM 1395 O O . ASN A 1 172 ? 10.261 -8.806 -12.856 1.00 98.31 172 ASN A O 1
ATOM 1399 N N . LEU A 1 173 ? 10.297 -8.648 -10.596 1.00 98.44 173 LEU A N 1
ATOM 1400 C CA . LEU A 1 173 ? 11.723 -8.361 -10.449 1.00 98.44 173 LEU A CA 1
ATOM 1401 C C . LEU A 1 173 ? 12.561 -9.602 -10.781 1.00 98.44 173 LEU A C 1
ATOM 1403 O O . LEU A 1 173 ? 13.434 -9.530 -11.648 1.00 98.44 173 LEU A O 1
ATOM 1407 N N . THR A 1 174 ? 12.227 -10.761 -10.208 1.00 97.75 174 THR A N 1
ATOM 1408 C CA . THR A 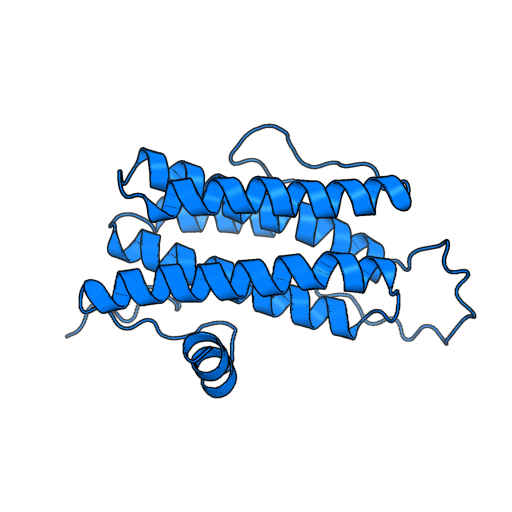1 174 ? 12.939 -12.026 -10.442 1.00 97.75 174 THR A CA 1
ATOM 1409 C C . THR A 1 174 ? 12.918 -12.430 -11.915 1.00 97.75 174 THR A C 1
ATOM 1411 O O . THR A 1 174 ? 13.960 -12.768 -12.474 1.00 97.75 174 THR A O 1
ATOM 1414 N N . ASN A 1 175 ? 11.773 -12.301 -12.598 1.00 97.88 175 ASN A N 1
ATOM 1415 C CA . ASN A 1 175 ? 11.656 -12.576 -14.038 1.00 97.88 175 ASN A CA 1
ATOM 1416 C C . ASN A 1 175 ? 12.529 -11.660 -14.915 1.00 97.88 175 ASN A C 1
ATOM 1418 O O . ASN A 1 175 ? 12.738 -11.942 -16.093 1.00 97.88 175 ASN A O 1
ATOM 1422 N N . ARG A 1 176 ? 13.026 -10.553 -14.356 1.00 97.50 176 ARG A N 1
ATOM 1423 C CA . ARG A 1 176 ? 13.942 -9.604 -15.002 1.00 97.50 176 ARG A CA 1
ATOM 1424 C C . ARG A 1 176 ? 15.380 -9.744 -14.495 1.00 97.50 176 ARG A C 1
ATOM 1426 O O . ARG A 1 176 ? 16.206 -8.886 -14.787 1.00 97.50 176 ARG A O 1
ATOM 1433 N N . GLY A 1 177 ? 15.680 -10.808 -13.748 1.00 98.00 177 GLY A N 1
ATOM 1434 C CA . GLY A 1 177 ? 17.005 -11.064 -13.185 1.00 98.00 177 GLY A CA 1
ATOM 1435 C C . GLY A 1 177 ? 17.378 -10.129 -12.035 1.00 98.00 177 GLY A C 1
ATOM 1436 O O . GLY A 1 177 ? 18.563 -9.952 -11.767 1.00 98.00 177 GLY A O 1
ATOM 1437 N N . VAL A 1 178 ? 16.392 -9.507 -11.381 1.00 97.75 178 VAL A N 1
ATOM 1438 C CA . VAL A 1 178 ? 16.608 -8.610 -10.243 1.00 97.75 178 VAL A CA 1
ATOM 1439 C C . VAL A 1 178 ? 16.145 -9.292 -8.964 1.00 97.75 178 VAL A C 1
ATOM 1441 O O . VAL A 1 178 ? 14.994 -9.708 -8.849 1.00 97.75 178 VAL A O 1
ATOM 1444 N N . GLU A 1 179 ? 17.045 -9.377 -7.993 1.00 95.69 179 GLU A N 1
ATOM 1445 C CA . GLU A 1 179 ? 16.730 -9.799 -6.632 1.00 95.69 179 GLU A CA 1
ATOM 1446 C C . GLU A 1 179 ? 16.283 -8.585 -5.807 1.00 95.69 179 GLU A C 1
ATOM 1448 O O . GLU A 1 179 ? 16.898 -7.515 -5.871 1.00 95.69 179 GLU A O 1
ATOM 1453 N N . TYR A 1 180 ? 15.191 -8.743 -5.062 1.00 96.06 180 TYR A N 1
ATOM 1454 C CA . TYR A 1 180 ? 14.703 -7.745 -4.115 1.00 96.06 180 TYR A CA 1
ATOM 1455 C C . TYR A 1 180 ? 15.199 -8.093 -2.709 1.00 96.06 180 TYR A C 1
ATOM 1457 O O . TYR A 1 180 ? 15.172 -9.262 -2.333 1.00 96.06 180 TYR A O 1
ATOM 1465 N N . GLN A 1 181 ? 15.651 -7.091 -1.955 1.00 93.56 181 GLN A N 1
ATOM 1466 C CA . GLN A 1 181 ? 16.085 -7.251 -0.566 1.00 93.56 181 GLN A CA 1
ATOM 1467 C C . GLN A 1 181 ? 15.054 -6.579 0.346 1.00 93.56 181 GLN A C 1
ATOM 1469 O O . GLN A 1 181 ? 14.766 -5.404 0.094 1.00 93.56 181 GLN A O 1
ATOM 1474 N N . PRO A 1 182 ? 14.517 -7.283 1.361 1.00 93.81 182 PRO A N 1
ATOM 1475 C CA . PRO A 1 182 ? 13.508 -6.721 2.247 1.00 93.81 182 PRO A CA 1
ATOM 1476 C C . PRO A 1 182 ? 14.048 -5.552 3.064 1.00 93.81 182 PRO A C 1
ATOM 1478 O O . PRO A 1 182 ? 15.241 -5.494 3.381 1.00 93.81 182 PRO A O 1
ATOM 1481 N N . VAL A 1 183 ? 13.158 -4.615 3.383 1.00 91.62 183 VAL A N 1
ATOM 1482 C CA . VAL A 1 183 ? 13.479 -3.350 4.057 1.00 91.62 183 VAL A CA 1
ATOM 1483 C C . VAL A 1 183 ? 12.828 -3.278 5.430 1.00 91.62 183 VAL A C 1
ATOM 1485 O O . VAL A 1 183 ? 13.496 -2.893 6.390 1.00 91.62 183 VAL A O 1
ATOM 1488 N N . PHE A 1 184 ? 11.556 -3.669 5.529 1.00 90.81 184 PHE A N 1
ATOM 1489 C CA . PHE A 1 184 ? 10.790 -3.626 6.779 1.00 90.81 184 PHE A CA 1
ATOM 1490 C C . PHE A 1 184 ? 10.613 -5.014 7.383 1.00 90.81 184 PHE A C 1
ATOM 1492 O O . PHE A 1 184 ? 10.672 -5.183 8.602 1.00 90.81 184 PHE A O 1
ATOM 1499 N N . LEU A 1 185 ? 10.430 -6.022 6.531 1.00 93.44 185 LEU A N 1
ATOM 1500 C CA . LEU A 1 185 ? 10.243 -7.393 6.980 1.00 93.44 185 LEU A CA 1
ATOM 1501 C C . LEU A 1 185 ? 11.583 -8.044 7.317 1.00 93.44 185 LEU A C 1
ATOM 1503 O O . LEU A 1 185 ? 12.607 -7.820 6.667 1.00 93.44 185 LEU A O 1
ATOM 1507 N N . SER A 1 186 ? 11.576 -8.927 8.316 1.00 94.94 186 SER A N 1
ATOM 1508 C CA . SER A 1 186 ? 12.725 -9.811 8.521 1.00 94.94 186 SER A CA 1
ATOM 1509 C C . SER A 1 186 ? 12.903 -10.728 7.305 1.00 94.94 186 SER A C 1
ATOM 1511 O O . SER A 1 186 ? 11.931 -11.088 6.640 1.00 94.94 186 SER A O 1
ATOM 1513 N N . ALA A 1 187 ? 14.135 -11.165 7.026 1.00 95.38 187 ALA A N 1
ATOM 1514 C CA . ALA A 1 187 ? 14.384 -12.082 5.913 1.00 95.38 187 ALA A CA 1
ATOM 1515 C C . ALA A 1 187 ? 13.538 -13.366 6.026 1.00 95.38 187 ALA A C 1
ATOM 1517 O O . ALA A 1 187 ? 12.963 -13.816 5.039 1.00 95.38 187 ALA A O 1
ATOM 1518 N N . GLU A 1 188 ? 13.420 -13.932 7.231 1.00 97.44 188 GLU A N 1
ATOM 1519 C CA . GLU A 1 188 ? 12.595 -15.119 7.488 1.00 97.44 188 GLU A CA 1
ATOM 1520 C C . GLU A 1 188 ? 11.130 -14.886 7.104 1.00 97.44 188 GLU A C 1
ATOM 1522 O O . GLU A 1 188 ? 10.538 -15.670 6.359 1.00 97.44 188 GLU A O 1
ATOM 1527 N N . GLU A 1 189 ? 10.559 -13.779 7.567 1.00 97.19 189 GLU A N 1
ATOM 1528 C CA . GLU A 1 189 ? 9.177 -13.411 7.297 1.00 97.19 189 GLU A CA 1
ATOM 1529 C C . GLU A 1 189 ? 8.931 -13.142 5.812 1.00 97.19 189 GLU A C 1
ATOM 1531 O O . GLU A 1 189 ? 7.997 -13.710 5.239 1.00 97.19 189 GLU A O 1
ATOM 1536 N N . PHE A 1 190 ? 9.799 -12.355 5.177 1.00 98.12 190 PHE A N 1
ATOM 1537 C CA . PHE A 1 190 ? 9.751 -12.068 3.748 1.00 98.12 190 PHE A CA 1
ATOM 1538 C C . PHE A 1 190 ? 9.734 -13.363 2.925 1.00 98.12 190 PHE A C 1
ATOM 1540 O O . PHE A 1 190 ? 8.812 -13.600 2.141 1.00 98.12 190 PHE A O 1
ATOM 1547 N N . TYR A 1 191 ? 10.684 -14.274 3.163 1.00 97.06 191 TYR A N 1
ATOM 1548 C CA . TYR A 1 191 ? 10.723 -15.551 2.447 1.00 97.06 191 TYR A CA 1
ATOM 1549 C C . TYR A 1 191 ? 9.542 -16.465 2.793 1.00 97.06 191 TYR A C 1
ATOM 1551 O O . TYR A 1 191 ? 9.090 -17.221 1.931 1.00 97.06 191 TYR A O 1
ATOM 1559 N N . SER A 1 192 ? 8.990 -16.394 4.006 1.00 97.75 192 SER A N 1
ATOM 1560 C CA . SER A 1 192 ? 7.766 -17.132 4.342 1.00 97.75 192 SER A CA 1
ATOM 1561 C C . SER A 1 192 ? 6.563 -16.661 3.514 1.00 97.75 192 SER A C 1
ATOM 1563 O O . SER A 1 192 ? 5.742 -17.481 3.111 1.00 97.75 192 SER A O 1
ATOM 1565 N N . ILE A 1 193 ? 6.475 -15.359 3.216 1.00 98.06 193 ILE A N 1
ATOM 1566 C CA . ILE A 1 193 ? 5.410 -14.770 2.395 1.00 98.06 193 ILE A CA 1
ATOM 1567 C C . ILE A 1 193 ? 5.582 -15.158 0.928 1.00 98.06 193 ILE A C 1
ATOM 1569 O O . ILE A 1 193 ? 4.590 -15.461 0.264 1.00 98.06 193 ILE A O 1
ATOM 1573 N N . LEU A 1 194 ? 6.819 -15.174 0.421 1.00 97.19 194 LEU A N 1
ATOM 1574 C CA . LEU A 1 194 ? 7.102 -15.514 -0.976 1.00 97.19 194 LEU A CA 1
ATOM 1575 C C . LEU A 1 194 ? 6.859 -16.987 -1.328 1.00 97.19 194 LEU A C 1
ATOM 1577 O O . LEU A 1 194 ? 6.625 -17.293 -2.494 1.00 97.19 194 LEU A O 1
ATOM 1581 N N . ASN A 1 195 ? 6.913 -17.883 -0.341 1.00 94.12 195 ASN A N 1
ATOM 1582 C CA . ASN A 1 195 ? 6.781 -19.331 -0.532 1.00 94.12 195 ASN A CA 1
ATOM 1583 C C . ASN A 1 195 ? 5.348 -19.871 -0.339 1.00 94.12 195 ASN A C 1
ATOM 1585 O O . ASN A 1 195 ? 5.161 -21.089 -0.338 1.00 94.12 195 ASN A O 1
ATOM 1589 N N . LYS A 1 196 ? 4.357 -18.993 -0.148 1.00 86.56 196 LYS A N 1
ATOM 1590 C CA . LYS A 1 196 ? 2.927 -19.340 -0.095 1.00 86.56 196 LYS A CA 1
ATOM 1591 C C . LYS A 1 196 ? 2.288 -19.233 -1.474 1.00 86.56 196 LYS A C 1
ATOM 1593 O O . LYS A 1 196 ? 1.486 -20.134 -1.798 1.00 86.56 196 LYS A O 1
#